Protein AF-A0A9P4Q8W0-F1 (afdb_monomer_lite)

Sequence (211 aa):
VRHFIHRLGMWRRKLDVIIAFARQYPHLVDDATCEWLDLPSPVNYPKPDAKTNLWSALGRMLPKEAIDEKADVYSHLTAQRVIDVREDFAKAYNNRASKLPVHAEVRLAEHFHSNSLQFVERIKYVGCSKPSCYCCSLYLRYHPGNFVLRPCHGNVWPRWNPPLMSAPKGSVEAKHNRDVLNKMIAHIRRDFFYQIDQLRSRTTNPPDSSS

Structure (mmCIF, N/CA/C/O backbone):
data_AF-A0A9P4Q8W0-F1
#
_entry.id   AF-A0A9P4Q8W0-F1
#
loop_
_atom_site.group_PDB
_atom_site.id
_atom_site.type_symbol
_atom_site.label_atom_id
_atom_site.label_alt_id
_atom_site.label_comp_id
_atom_site.label_asym_id
_atom_site.label_entity_id
_atom_site.label_seq_id
_atom_site.pdbx_PDB_ins_code
_atom_site.Cartn_x
_atom_site.Cartn_y
_atom_site.Cartn_z
_atom_site.occupancy
_atom_site.B_iso_or_equiv
_atom_site.auth_seq_id
_atom_site.auth_comp_id
_atom_site.auth_asym_id
_atom_site.auth_atom_id
_atom_site.pdbx_PDB_model_num
ATOM 1 N N . VAL A 1 1 ? -31.472 -13.127 -11.235 1.00 62.59 1 VAL A N 1
ATOM 2 C CA . VAL A 1 1 ? -32.104 -13.783 -10.057 1.00 62.59 1 VAL A CA 1
ATOM 3 C C . VAL A 1 1 ? -31.088 -14.464 -9.121 1.00 62.59 1 VAL A C 1
ATOM 5 O O . VAL A 1 1 ? -31.025 -14.084 -7.959 1.00 62.59 1 VAL A O 1
ATOM 8 N N . ARG A 1 2 ? -30.212 -15.368 -9.598 1.00 66.00 2 ARG A N 1
ATOM 9 C CA . ARG A 1 2 ? -29.212 -16.102 -8.772 1.00 66.00 2 ARG A CA 1
ATOM 10 C C . ARG A 1 2 ? -28.265 -15.215 -7.929 1.00 66.00 2 ARG A C 1
ATOM 12 O O . ARG A 1 2 ? -28.001 -15.534 -6.775 1.00 66.00 2 ARG A O 1
ATOM 19 N N . HIS A 1 3 ? -27.818 -14.070 -8.460 1.00 63.69 3 HIS A N 1
ATOM 20 C CA . HIS A 1 3 ? -26.992 -13.090 -7.727 1.00 63.69 3 HIS A CA 1
ATOM 21 C C . HIS A 1 3 ? -27.708 -12.476 -6.507 1.00 63.69 3 HIS A C 1
ATOM 23 O O . HIS A 1 3 ? -27.100 -12.294 -5.453 1.00 63.69 3 HIS A O 1
ATOM 29 N N . PHE A 1 4 ? -29.006 -12.182 -6.635 1.00 65.81 4 PHE A N 1
ATOM 30 C CA . PHE A 1 4 ? -29.803 -11.556 -5.576 1.00 65.81 4 PHE A CA 1
ATOM 31 C C . PHE A 1 4 ? -30.146 -12.546 -4.459 1.00 65.81 4 PHE A C 1
ATOM 33 O O . PHE A 1 4 ? -30.007 -12.205 -3.287 1.00 65.81 4 PHE A O 1
ATOM 40 N N . ILE A 1 5 ? -30.475 -13.794 -4.809 1.00 73.00 5 ILE A N 1
ATOM 41 C CA . ILE A 1 5 ? -30.701 -14.880 -3.839 1.00 73.00 5 ILE A CA 1
ATOM 42 C C . ILE A 1 5 ? -29.425 -15.154 -3.028 1.00 73.00 5 ILE A C 1
ATOM 44 O O . ILE A 1 5 ? -29.475 -15.248 -1.803 1.00 73.00 5 ILE A O 1
ATOM 48 N N . HIS A 1 6 ? -28.260 -15.191 -3.687 1.00 68.81 6 HIS A N 1
ATOM 49 C CA . HIS A 1 6 ? -26.975 -15.351 -3.000 1.00 68.81 6 HIS A CA 1
ATOM 50 C C . HIS A 1 6 ? -26.685 -14.191 -2.029 1.00 68.81 6 HIS A C 1
ATOM 52 O O . HIS A 1 6 ? -26.227 -14.421 -0.910 1.00 68.81 6 HIS A O 1
ATOM 58 N N . ARG A 1 7 ? -26.996 -12.941 -2.407 1.00 72.75 7 ARG A N 1
ATOM 59 C CA . ARG A 1 7 ? -26.872 -11.792 -1.493 1.00 72.75 7 ARG A CA 1
ATOM 60 C C . ARG A 1 7 ? -27.817 -11.886 -0.295 1.00 72.75 7 ARG A C 1
ATOM 62 O O . ARG A 1 7 ? -27.363 -11.626 0.813 1.00 72.75 7 ARG A O 1
ATOM 69 N N . LEU A 1 8 ? -29.079 -12.274 -0.487 1.00 74.62 8 LEU A N 1
ATOM 70 C CA . LEU A 1 8 ? -30.043 -12.445 0.611 1.00 74.62 8 LEU A CA 1
ATOM 71 C C . LEU A 1 8 ? -29.568 -13.494 1.629 1.00 74.62 8 LEU A C 1
ATOM 73 O O . LEU A 1 8 ? -29.555 -13.222 2.828 1.00 74.62 8 LEU A O 1
ATOM 77 N N . GLY A 1 9 ? -29.075 -14.645 1.160 1.00 77.25 9 GLY A N 1
ATOM 78 C CA . GLY A 1 9 ? -28.479 -15.662 2.035 1.00 77.25 9 GLY A CA 1
ATOM 79 C C . GLY A 1 9 ? -27.231 -15.167 2.782 1.00 77.25 9 GLY A C 1
ATOM 80 O O . GLY A 1 9 ? -27.035 -15.503 3.950 1.00 77.25 9 GLY A O 1
ATOM 81 N N . MET A 1 10 ? -26.407 -14.322 2.148 1.00 79.88 10 MET A N 1
ATOM 82 C CA . MET A 1 10 ? -25.257 -13.693 2.812 1.00 79.88 10 MET A CA 1
ATOM 83 C C . MET A 1 10 ? -25.665 -12.709 3.913 1.00 79.88 10 MET A C 1
ATOM 85 O O . MET A 1 10 ? -24.969 -12.638 4.922 1.00 79.88 10 MET A O 1
ATOM 89 N N . TRP A 1 11 ? -26.759 -11.959 3.753 1.00 82.88 11 TRP A N 1
ATOM 90 C CA . TRP A 1 11 ? -27.240 -11.045 4.797 1.00 82.88 11 TRP A CA 1
ATOM 91 C C . TRP A 1 11 ? -27.649 -11.791 6.059 1.00 82.88 11 TRP A C 1
ATOM 93 O O . TRP A 1 11 ? -27.215 -11.409 7.141 1.00 82.88 11 TRP A O 1
ATOM 103 N N . ARG A 1 12 ? -28.390 -12.897 5.919 1.00 85.81 12 ARG A N 1
ATOM 104 C CA . ARG A 1 12 ? -28.755 -13.743 7.061 1.00 85.81 12 ARG A CA 1
ATOM 105 C C . ARG A 1 12 ? -27.518 -14.253 7.803 1.00 85.81 12 ARG A C 1
ATOM 107 O O . ARG A 1 12 ? -27.406 -14.028 8.997 1.00 85.81 12 ARG A O 1
ATOM 114 N N . ARG A 1 13 ? -26.536 -14.810 7.083 1.00 84.88 13 ARG A N 1
ATOM 115 C CA . ARG A 1 13 ? -25.271 -15.268 7.692 1.00 84.88 13 ARG A CA 1
ATOM 116 C C . ARG A 1 13 ? -24.515 -14.150 8.410 1.00 84.88 13 ARG A C 1
ATOM 118 O O . ARG A 1 13 ? -23.945 -14.386 9.465 1.00 84.88 13 ARG A O 1
ATOM 125 N N . LYS A 1 14 ? -24.490 -12.939 7.845 1.00 86.00 14 LYS A N 1
ATOM 126 C CA . LYS A 1 14 ? -23.864 -11.780 8.498 1.00 86.00 14 LYS A CA 1
ATOM 127 C C . LYS A 1 14 ? -24.589 -11.398 9.786 1.00 86.00 14 LYS A C 1
ATOM 129 O O . LYS A 1 14 ? -23.919 -11.117 10.770 1.00 86.00 14 LYS A O 1
ATOM 134 N N . LEU A 1 15 ? -25.922 -11.406 9.780 1.00 86.94 15 LEU A N 1
ATOM 135 C CA . LEU A 1 15 ? -26.722 -11.149 10.978 1.00 86.94 15 LEU A CA 1
ATOM 136 C C . LEU A 1 15 ? -26.481 -12.217 12.045 1.00 86.94 15 LEU A C 1
ATOM 138 O O . LEU A 1 15 ? -26.247 -11.857 13.191 1.00 86.94 15 LEU A O 1
ATOM 142 N N . ASP A 1 16 ? -26.449 -13.497 11.669 1.00 90.56 16 ASP A N 1
ATOM 143 C CA . ASP A 1 16 ? -26.165 -14.593 12.603 1.00 90.56 16 ASP A CA 1
ATOM 144 C C . ASP A 1 16 ? -24.791 -14.409 13.276 1.00 90.56 16 ASP A C 1
ATOM 146 O O . ASP A 1 16 ? -24.669 -14.560 14.491 1.00 90.56 16 ASP A O 1
ATOM 150 N N . VAL A 1 17 ? -23.771 -14.003 12.507 1.00 88.25 17 VAL A N 1
ATOM 151 C CA . VAL A 1 17 ? -22.432 -13.685 13.033 1.00 88.25 17 VAL A CA 1
ATOM 152 C C . VAL A 1 17 ? -22.461 -12.472 13.963 1.00 88.25 17 VAL A C 1
ATOM 154 O O . VAL A 1 17 ? -21.860 -12.529 15.030 1.00 88.25 17 VAL A O 1
ATOM 157 N N . ILE A 1 18 ? -23.159 -11.393 13.596 1.00 87.12 18 ILE A N 1
ATOM 158 C CA . ILE A 1 18 ? -23.268 -10.193 14.442 1.00 87.12 18 ILE A CA 1
ATOM 159 C C . ILE A 1 18 ? -23.993 -10.518 15.751 1.00 87.12 18 ILE A C 1
ATOM 161 O O . ILE A 1 18 ? -23.531 -10.106 16.806 1.00 87.12 18 ILE A O 1
ATOM 165 N N . ILE A 1 19 ? -25.085 -11.286 15.709 1.00 90.94 19 ILE A N 1
ATOM 166 C CA . ILE A 1 19 ? -25.836 -11.690 16.907 1.00 90.94 19 ILE A CA 1
ATOM 167 C C . ILE A 1 19 ? -24.975 -12.583 17.804 1.00 90.94 19 ILE A C 1
ATOM 169 O O . ILE A 1 19 ? -24.949 -12.387 19.018 1.00 90.94 19 ILE A O 1
ATOM 173 N N . ALA A 1 20 ? -24.255 -13.551 17.230 1.00 91.00 20 ALA A N 1
ATOM 174 C CA . ALA A 1 20 ? -23.328 -14.388 17.988 1.00 91.00 20 ALA A CA 1
ATOM 175 C C . ALA A 1 20 ? -22.205 -13.553 18.627 1.00 91.00 20 ALA A C 1
ATOM 177 O O . ALA A 1 20 ? -21.919 -13.720 19.810 1.00 91.00 20 ALA A O 1
ATOM 178 N N . PHE A 1 21 ? -21.632 -12.608 17.875 1.00 88.44 21 PHE A N 1
ATOM 179 C CA . PHE A 1 21 ? -20.602 -11.696 18.367 1.00 88.44 21 PHE A CA 1
ATOM 180 C C . PHE A 1 21 ? -21.125 -10.785 19.484 1.00 88.44 21 PHE A C 1
ATOM 182 O O . PHE A 1 21 ? -20.480 -10.674 20.518 1.00 88.44 21 PHE A O 1
ATOM 189 N N . ALA A 1 22 ? -22.313 -10.196 19.325 1.00 91.31 22 ALA A N 1
ATOM 190 C CA . ALA A 1 22 ? -22.939 -9.345 20.337 1.00 91.31 22 ALA A CA 1
ATOM 191 C C . ALA A 1 22 ? -23.231 -10.111 21.636 1.00 91.31 22 ALA A C 1
ATOM 193 O O . ALA A 1 22 ? -23.082 -9.565 22.720 1.00 91.31 22 ALA A O 1
ATOM 194 N N . ARG A 1 23 ? -23.584 -11.400 21.551 1.00 91.56 23 ARG A N 1
ATOM 195 C CA . ARG A 1 23 ? -23.736 -12.253 22.743 1.00 91.56 23 ARG A CA 1
ATOM 196 C C . ARG A 1 23 ? -22.411 -12.511 23.457 1.00 91.56 23 ARG A C 1
ATOM 198 O O . ARG A 1 23 ? -22.402 -12.636 24.676 1.00 91.56 23 ARG A O 1
ATOM 205 N N . GLN A 1 24 ? -21.319 -12.626 22.706 1.00 90.81 24 GLN A N 1
ATOM 206 C CA . GLN A 1 24 ? -19.994 -12.917 23.252 1.00 90.81 24 GLN A CA 1
ATOM 207 C C . GLN A 1 24 ? -19.287 -11.657 23.780 1.00 90.81 24 GLN A C 1
ATOM 209 O O . GLN A 1 24 ? -18.587 -11.729 24.788 1.00 90.81 24 GLN A O 1
ATOM 214 N N . TYR A 1 25 ? -19.502 -10.503 23.142 1.00 88.62 25 TYR A N 1
ATOM 215 C CA . TYR A 1 25 ? -18.894 -9.218 23.495 1.00 88.62 25 TYR A CA 1
ATOM 216 C C . TYR A 1 25 ? -19.935 -8.080 23.504 1.00 88.62 25 TYR A C 1
ATOM 218 O O . TYR A 1 25 ? -19.835 -7.153 22.697 1.00 88.62 25 TYR A O 1
ATOM 226 N N . PRO A 1 26 ? -20.930 -8.112 24.409 1.00 89.81 26 PRO A N 1
ATOM 227 C CA . PRO A 1 26 ? -22.035 -7.145 24.413 1.00 89.81 26 PRO A CA 1
ATOM 228 C C . PRO A 1 26 ? -21.552 -5.696 24.549 1.00 89.81 26 PRO A C 1
ATOM 230 O O . PRO A 1 26 ? -21.951 -4.837 23.772 1.00 89.81 26 PRO A O 1
ATOM 233 N N . HIS A 1 27 ? -20.566 -5.454 25.417 1.00 87.06 27 HIS A N 1
ATOM 234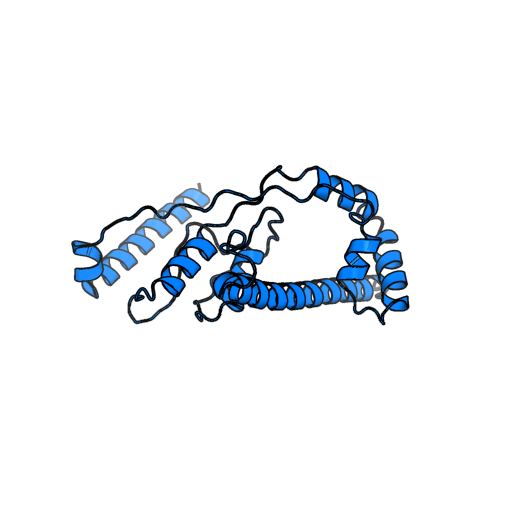 C CA . HIS A 1 27 ? -19.956 -4.133 25.614 1.00 87.06 27 HIS A CA 1
ATOM 235 C C . HIS A 1 27 ? -19.302 -3.532 24.353 1.00 87.06 27 HIS A C 1
ATOM 237 O O . HIS A 1 27 ? -19.148 -2.320 24.266 1.00 87.06 27 HIS A O 1
ATOM 243 N N . LEU A 1 28 ? -18.905 -4.350 23.367 1.00 85.25 28 LEU A N 1
ATOM 244 C CA . LEU A 1 28 ? -18.345 -3.854 22.101 1.00 85.25 28 LEU A CA 1
ATOM 245 C C . LEU A 1 28 ? -19.420 -3.437 21.093 1.00 85.25 28 LEU A C 1
ATOM 247 O O . LEU A 1 28 ? -19.082 -2.870 20.056 1.00 85.25 28 LEU A O 1
ATOM 251 N N . VAL A 1 29 ? -20.684 -3.773 21.356 1.00 86.81 29 VAL A N 1
ATOM 252 C CA . VAL A 1 29 ? -21.821 -3.492 20.475 1.00 86.81 29 VAL A CA 1
ATOM 253 C C . VAL A 1 29 ? -22.743 -2.449 21.099 1.00 86.81 29 VAL A C 1
ATOM 255 O O . VAL A 1 29 ? -23.115 -1.506 20.406 1.00 86.81 29 VAL A O 1
ATOM 258 N N . ASP A 1 30 ? -23.071 -2.591 22.384 1.00 87.06 30 ASP A N 1
ATOM 259 C CA . ASP A 1 30 ? -24.042 -1.737 23.079 1.00 87.06 30 ASP A CA 1
ATOM 260 C C . ASP A 1 30 ? -23.561 -0.280 23.193 1.00 87.06 30 ASP A C 1
ATOM 262 O O . ASP A 1 30 ? -24.344 0.642 22.975 1.00 87.06 30 ASP A O 1
ATOM 266 N N . ASP A 1 31 ? -22.259 -0.074 23.421 1.00 84.44 31 ASP A N 1
ATOM 267 C CA . ASP A 1 31 ? -21.631 1.250 23.555 1.00 84.44 31 ASP A CA 1
ATOM 268 C C . ASP A 1 31 ? -20.799 1.643 22.319 1.00 84.44 31 ASP A C 1
ATOM 270 O O . ASP A 1 31 ? -19.919 2.508 22.377 1.00 84.44 31 ASP A O 1
ATOM 274 N N . ALA A 1 32 ? -21.032 0.987 21.177 1.00 85.69 32 ALA A N 1
ATOM 275 C CA . ALA A 1 32 ? -20.249 1.225 19.973 1.00 85.69 32 ALA A CA 1
ATOM 276 C C . ALA A 1 32 ? -20.498 2.631 19.406 1.00 85.69 32 ALA A C 1
ATOM 278 O O . ALA A 1 32 ? -21.606 2.973 18.987 1.00 85.69 32 ALA A O 1
ATOM 279 N N . THR A 1 33 ? -19.436 3.427 19.296 1.00 89.06 33 THR A N 1
ATOM 280 C CA . THR A 1 33 ? -19.462 4.710 18.590 1.00 89.06 33 THR A CA 1
ATOM 281 C C . THR A 1 33 ? -18.861 4.578 17.193 1.00 89.06 33 THR A C 1
ATOM 283 O O . THR A 1 33 ? -18.021 3.722 16.912 1.00 89.06 33 THR A O 1
ATOM 286 N N . CYS A 1 34 ? -19.320 5.430 16.277 1.00 89.50 34 CYS A N 1
ATOM 287 C CA . CYS A 1 34 ? -18.742 5.556 14.945 1.00 89.50 34 CYS A CA 1
ATOM 288 C C . CYS A 1 34 ? -18.058 6.913 14.823 1.00 89.50 34 CYS A C 1
ATOM 290 O O . CYS A 1 34 ? -18.715 7.950 14.902 1.00 89.50 34 CYS A O 1
ATOM 292 N N . GLU A 1 35 ? -16.754 6.892 14.577 1.00 91.06 35 GLU A N 1
ATOM 293 C CA . GLU A 1 35 ? -15.961 8.096 14.356 1.00 91.06 35 GLU A CA 1
ATOM 294 C C . GLU A 1 35 ? -15.502 8.191 12.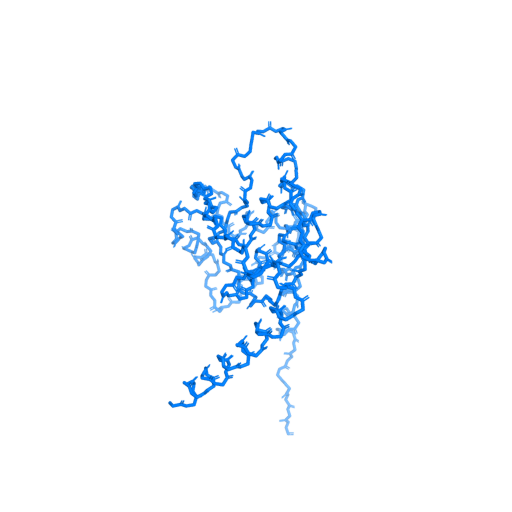904 1.00 91.06 35 G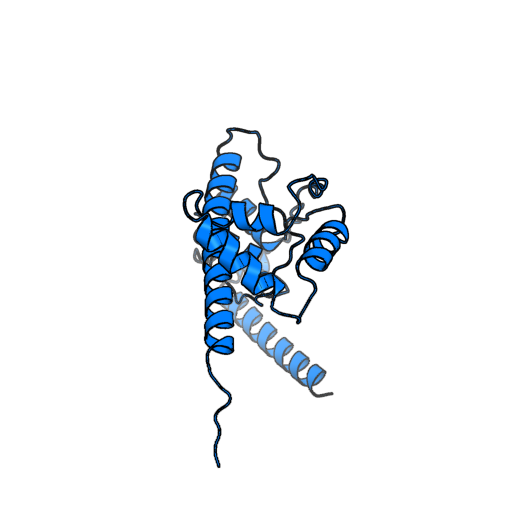LU A C 1
ATOM 296 O O . GLU A 1 35 ? -15.167 7.196 12.252 1.00 91.06 35 GLU A O 1
ATOM 301 N N . TRP A 1 36 ? -15.481 9.420 12.394 1.00 92.25 36 TRP A N 1
ATOM 302 C CA . TRP A 1 36 ? -14.965 9.717 11.068 1.00 92.25 36 TRP A CA 1
ATOM 303 C C . TRP A 1 36 ? -13.477 10.019 11.158 1.00 92.25 36 TRP A C 1
ATOM 305 O O . TRP A 1 36 ? -13.057 10.952 11.836 1.00 92.25 36 TRP A O 1
ATOM 315 N N . LEU A 1 37 ? -12.680 9.236 10.435 1.00 91.62 37 LEU A N 1
ATOM 316 C CA . LEU A 1 37 ? -11.256 9.489 10.281 1.00 91.62 37 LEU A CA 1
ATOM 317 C C . LEU A 1 37 ? -10.990 10.131 8.924 1.00 91.62 37 LEU A C 1
ATOM 319 O O . LEU A 1 37 ? -11.152 9.489 7.882 1.00 91.62 37 LEU A O 1
ATOM 323 N N . ASP A 1 38 ? -10.502 11.367 8.946 1.00 90.81 38 ASP A N 1
ATOM 324 C CA . ASP A 1 38 ? -10.170 12.077 7.720 1.00 90.81 38 ASP A CA 1
ATOM 325 C C . ASP A 1 38 ? -9.012 11.419 6.962 1.00 90.81 38 ASP A C 1
ATOM 327 O O . ASP A 1 38 ? -7.978 10.996 7.514 1.00 90.81 38 ASP A O 1
ATOM 331 N N . LEU A 1 39 ? -9.193 11.368 5.642 1.00 88.56 39 LEU A N 1
ATOM 332 C CA . LEU A 1 39 ? -8.132 11.012 4.717 1.00 88.56 39 LEU A CA 1
ATOM 333 C C . LEU A 1 39 ? -7.212 12.220 4.512 1.00 88.56 39 LEU A C 1
ATOM 335 O O . LEU A 1 39 ? -7.696 13.335 4.312 1.00 88.56 39 LEU A O 1
ATOM 339 N N . PRO A 1 40 ? -5.886 12.014 4.498 1.00 87.38 40 PRO A N 1
ATOM 340 C CA . PRO A 1 40 ? -4.961 13.078 4.152 1.00 87.38 40 PRO A CA 1
ATOM 341 C C . PRO A 1 40 ? -5.209 13.554 2.718 1.00 87.38 40 PRO A C 1
ATOM 343 O O . PRO A 1 40 ? -5.611 12.779 1.840 1.00 87.38 40 PRO A O 1
ATOM 346 N N . SER A 1 41 ? -4.913 14.831 2.479 1.00 86.50 41 SER A N 1
ATOM 347 C CA . SER A 1 41 ? -5.012 15.441 1.156 1.00 86.50 41 SER A CA 1
ATOM 348 C C . SER A 1 41 ? -4.249 14.613 0.114 1.00 86.50 41 SER A C 1
ATOM 350 O O . SER A 1 41 ? -3.069 14.308 0.315 1.00 86.50 41 SER A O 1
ATOM 352 N N . PRO A 1 42 ? -4.889 14.253 -1.013 1.00 86.31 42 PRO A N 1
ATOM 353 C CA . PRO A 1 42 ? -4.218 13.528 -2.081 1.00 86.31 42 PRO A CA 1
ATOM 354 C C . PRO A 1 42 ? -3.016 14.302 -2.626 1.00 86.31 42 PRO A C 1
ATOM 356 O O . PRO A 1 42 ? -3.074 15.523 -2.794 1.00 86.31 42 PRO A O 1
ATOM 359 N N . VAL A 1 43 ? -1.951 13.580 -2.965 1.00 86.94 43 VAL A N 1
ATOM 360 C CA . VAL A 1 43 ? -0.720 14.172 -3.504 1.00 86.94 43 VAL A CA 1
ATOM 361 C C . VAL A 1 43 ? -0.805 14.244 -5.025 1.00 86.94 43 VAL A C 1
ATOM 363 O O . VAL A 1 43 ? -1.374 13.358 -5.662 1.00 86.94 43 VAL A O 1
ATOM 366 N N . ASN A 1 44 ? -0.245 15.295 -5.622 1.00 84.88 44 ASN A N 1
ATOM 367 C CA . ASN A 1 44 ? -0.200 15.412 -7.075 1.00 84.88 44 ASN A CA 1
ATOM 368 C C . ASN A 1 44 ? 0.689 14.327 -7.684 1.00 84.88 44 ASN A C 1
ATOM 370 O O . ASN A 1 44 ? 1.753 13.995 -7.157 1.00 84.88 44 ASN A O 1
ATOM 374 N N . TYR A 1 45 ? 0.260 13.812 -8.829 1.00 82.12 45 TYR A N 1
ATOM 375 C CA . TYR A 1 45 ? 1.083 12.916 -9.621 1.00 82.12 45 TYR A CA 1
ATOM 376 C C . TYR A 1 45 ? 2.369 13.649 -10.062 1.00 82.12 45 TYR A C 1
ATOM 378 O O . TYR A 1 45 ? 2.284 14.822 -10.447 1.00 82.12 45 TYR A O 1
ATOM 386 N N . PRO A 1 46 ? 3.558 13.017 -10.000 1.00 82.38 46 PRO A N 1
ATOM 387 C CA . PRO A 1 46 ? 4.777 13.650 -10.490 1.00 82.38 46 PRO A CA 1
ATOM 388 C C . PRO A 1 46 ? 4.623 14.027 -11.965 1.00 82.38 46 PRO A C 1
ATOM 390 O O . PRO A 1 46 ? 4.059 13.265 -12.752 1.00 82.38 46 PRO A O 1
ATOM 393 N N . LYS A 1 47 ? 5.101 15.217 -12.343 1.00 83.94 47 LYS A N 1
ATOM 394 C CA . LYS A 1 47 ? 5.078 15.625 -13.749 1.00 83.94 47 LYS A CA 1
ATOM 395 C C . LYS A 1 47 ? 5.992 14.688 -14.550 1.00 83.94 47 LYS A C 1
ATOM 397 O O . LYS A 1 47 ? 7.100 14.419 -14.077 1.00 83.94 47 LYS A O 1
ATOM 402 N N . PRO A 1 48 ? 5.560 14.216 -15.733 1.00 83.50 48 PRO A N 1
ATOM 403 C CA . PRO A 1 48 ? 6.429 13.456 -16.616 1.00 83.50 48 PRO A CA 1
ATOM 404 C C . PRO A 1 48 ? 7.707 14.240 -16.921 1.00 83.50 48 PRO A C 1
ATOM 406 O O . PRO A 1 48 ? 7.666 15.441 -17.188 1.00 83.50 48 PRO A O 1
ATOM 409 N N . ASP A 1 49 ? 8.835 13.544 -16.891 1.00 85.50 49 ASP A N 1
ATOM 410 C CA . ASP A 1 49 ? 10.154 14.058 -17.249 1.00 85.50 49 ASP A CA 1
ATOM 411 C C . ASP A 1 49 ? 10.816 13.163 -18.311 1.00 85.50 49 ASP A C 1
ATOM 413 O O . ASP A 1 49 ? 10.273 12.131 -18.713 1.00 85.50 49 ASP A O 1
ATOM 417 N N . ALA A 1 50 ? 12.033 13.511 -18.735 1.00 86.25 50 ALA A N 1
ATOM 418 C CA . ALA A 1 50 ? 12.795 12.705 -19.693 1.00 86.25 50 ALA A CA 1
ATOM 419 C C . ALA A 1 50 ? 13.055 11.257 -19.214 1.00 86.25 50 ALA A C 1
ATOM 421 O O . ALA A 1 50 ? 13.340 10.381 -20.028 1.00 86.25 50 ALA A O 1
ATOM 422 N N . LYS A 1 51 ? 12.938 10.977 -17.906 1.00 87.25 51 LYS A N 1
ATOM 423 C CA . LYS A 1 51 ? 13.109 9.648 -17.289 1.00 87.25 51 LYS A CA 1
ATOM 424 C C . LYS A 1 51 ? 11.777 8.914 -17.085 1.00 87.25 51 LYS A C 1
ATOM 426 O O . LYS A 1 51 ? 11.752 7.802 -16.543 1.00 87.25 51 LYS A O 1
ATOM 431 N N . THR A 1 52 ? 10.670 9.492 -17.539 1.00 84.44 52 THR A N 1
ATOM 432 C CA . THR A 1 52 ? 9.329 8.905 -17.494 1.00 84.44 52 T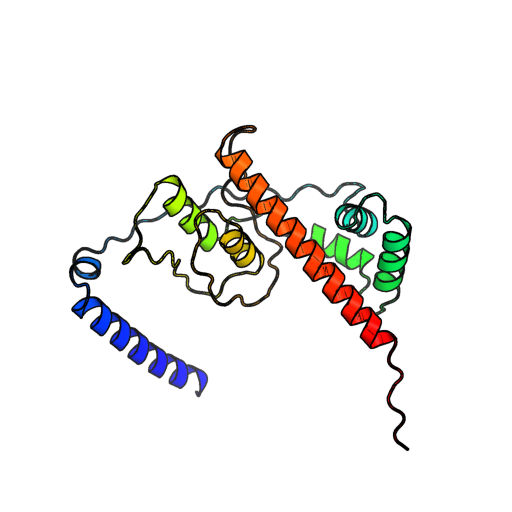HR A CA 1
ATOM 433 C C . THR A 1 52 ? 9.081 8.085 -18.757 1.00 84.44 52 THR A C 1
ATOM 435 O O . THR A 1 52 ? 8.214 8.363 -19.575 1.00 84.44 52 THR A O 1
ATOM 438 N N . ASN A 1 53 ? 9.902 7.053 -18.933 1.00 85.00 53 ASN A N 1
ATOM 439 C CA . ASN A 1 53 ? 9.824 6.116 -20.046 1.00 85.00 53 ASN A CA 1
ATOM 440 C C . ASN A 1 53 ? 10.149 4.696 -19.555 1.00 85.00 53 ASN A C 1
ATOM 442 O O . ASN A 1 53 ? 10.731 4.520 -18.478 1.00 85.00 53 ASN A O 1
ATOM 446 N N . LEU A 1 54 ? 9.793 3.685 -20.352 1.00 84.31 54 LEU A N 1
ATOM 447 C CA . LEU A 1 54 ? 9.983 2.276 -19.998 1.00 84.31 54 LEU A CA 1
ATOM 448 C C . LEU A 1 54 ? 11.455 1.938 -19.703 1.00 84.31 54 LEU A C 1
ATOM 450 O O . LEU A 1 54 ? 11.746 1.280 -18.710 1.00 84.31 54 LEU A O 1
ATOM 454 N N . TRP A 1 55 ? 12.398 2.440 -20.507 1.00 86.19 55 TRP A N 1
ATOM 455 C CA . TRP A 1 55 ? 13.831 2.165 -20.342 1.00 86.19 55 TRP A CA 1
ATOM 456 C C . TRP A 1 55 ? 14.369 2.676 -18.998 1.00 86.19 55 TRP A C 1
ATOM 458 O O . TRP A 1 55 ? 15.065 1.971 -18.266 1.00 86.19 55 TRP A O 1
ATOM 468 N N . SER A 1 56 ? 14.027 3.910 -18.638 1.00 87.88 56 SER A N 1
ATOM 469 C CA . SER A 1 56 ? 14.396 4.523 -17.362 1.00 87.88 56 SER A CA 1
ATOM 470 C C . SER A 1 56 ? 13.628 3.921 -16.180 1.00 87.88 56 SER A C 1
ATOM 472 O O . SER A 1 56 ? 14.144 3.906 -15.063 1.00 87.88 56 SER A O 1
ATOM 474 N N . ALA A 1 57 ? 12.407 3.419 -16.384 1.00 87.25 57 ALA A N 1
ATOM 475 C CA . ALA A 1 57 ? 11.668 2.670 -15.369 1.00 87.25 57 ALA A CA 1
ATOM 476 C C . ALA A 1 57 ? 12.328 1.314 -15.074 1.00 87.25 57 ALA A C 1
ATOM 478 O O . ALA A 1 57 ? 12.616 1.039 -13.912 1.00 87.25 57 ALA A O 1
ATOM 479 N N . LEU A 1 58 ? 12.675 0.531 -16.102 1.00 87.19 58 LEU A N 1
ATOM 480 C CA . LEU A 1 58 ? 13.410 -0.731 -15.943 1.00 87.19 58 LEU A CA 1
ATOM 481 C C . LEU A 1 58 ? 14.766 -0.522 -15.269 1.00 87.19 58 LEU A C 1
ATOM 483 O O . LEU A 1 58 ? 15.118 -1.258 -14.354 1.00 87.19 58 LEU A O 1
ATOM 487 N N . GLY A 1 59 ? 15.485 0.547 -15.630 1.00 88.44 59 GLY A N 1
ATOM 488 C CA . GLY A 1 59 ? 16.746 0.897 -14.968 1.00 88.44 59 GLY A CA 1
ATOM 489 C C . GLY A 1 59 ? 16.606 1.226 -13.475 1.00 88.44 59 GLY A C 1
ATOM 490 O O . GLY A 1 59 ? 17.593 1.188 -12.754 1.00 88.44 59 GLY A O 1
ATOM 491 N N . ARG A 1 60 ? 15.397 1.546 -12.992 1.00 88.06 60 ARG A N 1
ATOM 492 C CA . ARG A 1 60 ? 15.099 1.699 -11.556 1.00 88.06 60 ARG A CA 1
ATOM 493 C C . ARG A 1 60 ? 14.615 0.400 -10.910 1.00 88.06 60 ARG A C 1
ATOM 495 O O . ARG A 1 60 ? 14.539 0.338 -9.683 1.00 88.06 60 ARG A O 1
ATOM 502 N N . MET A 1 61 ? 14.227 -0.598 -11.699 1.00 86.69 61 MET A N 1
ATOM 503 C CA . MET A 1 61 ? 13.790 -1.913 -11.222 1.00 86.69 61 MET A CA 1
ATOM 504 C C . MET A 1 61 ? 14.959 -2.885 -11.075 1.00 86.69 61 MET A C 1
ATOM 506 O O . MET A 1 61 ? 14.932 -3.694 -10.152 1.00 86.69 61 MET A O 1
ATOM 510 N N . LEU A 1 62 ? 15.983 -2.752 -11.917 1.00 83.69 62 LEU A N 1
ATOM 511 C CA . LEU A 1 62 ? 17.181 -3.587 -11.906 1.00 83.69 62 LEU A CA 1
ATOM 512 C C . LEU A 1 62 ? 18.308 -3.007 -11.032 1.00 83.69 62 LEU A C 1
ATOM 514 O O . LEU A 1 62 ? 18.369 -1.786 -10.837 1.00 83.69 62 LEU A O 1
ATOM 518 N N . PRO A 1 63 ? 19.212 -3.862 -10.515 1.00 80.31 63 PRO A N 1
ATOM 519 C CA . PRO A 1 63 ? 20.514 -3.438 -10.002 1.00 80.31 63 PRO A CA 1
ATOM 520 C C . PRO A 1 63 ? 21.299 -2.648 -11.060 1.00 80.31 63 PRO A C 1
ATOM 522 O O . PRO A 1 63 ? 21.085 -2.815 -12.261 1.00 80.31 63 PRO A O 1
ATOM 525 N N . LYS A 1 64 ? 22.222 -1.778 -10.634 1.00 75.31 64 LYS A N 1
ATOM 526 C CA . LYS A 1 64 ? 22.985 -0.928 -11.571 1.00 75.31 64 LYS A CA 1
ATOM 527 C C . LYS A 1 64 ? 23.940 -1.741 -12.443 1.00 75.31 64 LYS A C 1
ATOM 529 O O . LYS A 1 64 ? 24.268 -1.318 -13.544 1.00 75.31 64 LYS A O 1
ATOM 534 N N . GLU A 1 65 ? 24.367 -2.882 -11.929 1.00 75.75 65 GLU A N 1
ATOM 535 C CA . GLU A 1 65 ? 25.343 -3.795 -12.506 1.00 75.75 65 GLU A CA 1
ATOM 536 C C . GLU A 1 65 ? 24.709 -4.694 -13.584 1.00 75.75 65 GLU A C 1
ATOM 538 O O . GLU A 1 65 ? 25.413 -5.278 -14.399 1.00 75.75 65 GLU A O 1
ATOM 543 N N . ALA A 1 66 ? 23.375 -4.756 -13.639 1.00 76.88 66 ALA A N 1
ATOM 544 C CA . ALA A 1 66 ? 22.599 -5.611 -14.533 1.00 76.88 66 ALA A CA 1
ATOM 545 C C . ALA A 1 66 ? 22.225 -4.902 -15.855 1.00 76.88 66 ALA A C 1
ATOM 547 O O . ALA A 1 66 ? 21.065 -4.887 -16.278 1.00 76.88 66 ALA A O 1
ATOM 548 N N . ILE A 1 67 ? 23.198 -4.246 -16.499 1.00 72.62 67 ILE A N 1
ATOM 549 C CA . ILE A 1 67 ? 22.962 -3.478 -17.739 1.00 72.62 67 ILE A CA 1
ATOM 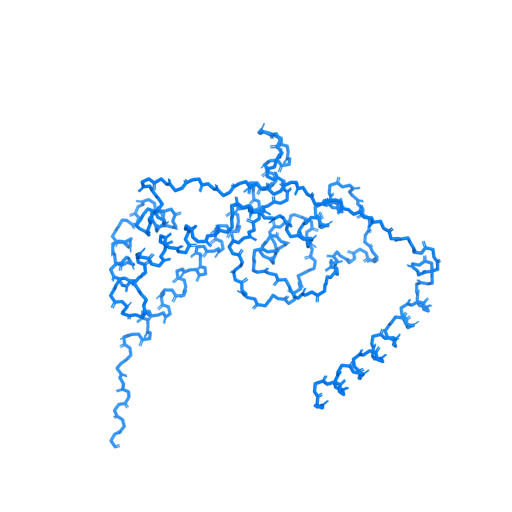550 C C . ILE A 1 67 ? 22.541 -4.402 -18.890 1.00 72.62 67 ILE A C 1
ATOM 552 O O . ILE A 1 67 ? 21.600 -4.071 -19.615 1.00 72.62 67 ILE A O 1
ATOM 556 N N . ASP A 1 68 ? 23.180 -5.563 -19.024 1.00 78.00 68 ASP A N 1
ATOM 557 C CA . ASP A 1 68 ? 22.868 -6.526 -20.086 1.00 78.00 68 ASP A CA 1
ATOM 558 C C . ASP A 1 68 ? 21.475 -7.141 -19.890 1.00 78.00 68 ASP A C 1
ATOM 560 O O . ASP A 1 68 ? 20.676 -7.198 -20.826 1.00 78.00 68 ASP A O 1
ATOM 564 N N . GLU A 1 69 ? 21.120 -7.470 -18.643 1.00 81.88 69 GLU A N 1
ATOM 565 C CA . GLU A 1 69 ? 19.778 -7.934 -18.272 1.00 81.88 69 GLU A CA 1
ATOM 566 C C . GLU A 1 69 ? 18.710 -6.888 -18.621 1.00 81.88 69 GLU A C 1
ATOM 568 O O . GLU A 1 69 ? 17.639 -7.213 -19.130 1.00 81.88 69 GLU A O 1
ATOM 573 N N . LYS A 1 70 ? 19.010 -5.600 -18.423 1.00 85.62 70 LYS A N 1
ATOM 574 C CA . LYS A 1 70 ? 18.099 -4.511 -18.786 1.00 85.62 70 LYS A CA 1
ATOM 575 C C . LYS A 1 70 ? 17.825 -4.465 -20.286 1.00 85.62 70 LYS A C 1
ATOM 577 O O . LYS A 1 70 ? 16.673 -4.257 -20.672 1.00 85.62 70 LYS A O 1
ATOM 582 N N . ALA A 1 71 ? 18.859 -4.595 -21.116 1.00 84.62 71 ALA A N 1
ATOM 583 C CA . ALA A 1 71 ? 18.716 -4.570 -22.569 1.00 84.62 71 ALA A CA 1
ATOM 584 C C . ALA A 1 71 ? 17.908 -5.775 -23.072 1.00 84.62 71 ALA A C 1
ATOM 586 O O . ALA A 1 71 ? 17.013 -5.614 -23.907 1.00 84.62 71 ALA A O 1
ATOM 587 N N . ASP A 1 72 ? 18.165 -6.951 -22.504 1.00 85.12 72 ASP A N 1
ATOM 588 C CA . ASP A 1 72 ? 17.461 -8.193 -22.813 1.00 85.12 72 ASP A CA 1
ATOM 589 C C . ASP A 1 72 ? 15.978 -8.143 -22.392 1.00 85.12 72 ASP A C 1
ATOM 591 O O . ASP A 1 72 ? 15.076 -8.356 -23.207 1.00 85.12 72 ASP A O 1
ATOM 595 N N . VAL A 1 73 ? 15.694 -7.745 -21.145 1.00 83.88 73 VAL A N 1
ATOM 596 C CA . VAL A 1 73 ? 14.320 -7.555 -20.644 1.00 83.88 73 VAL A CA 1
ATOM 597 C C . VAL A 1 73 ? 13.564 -6.537 -21.490 1.00 83.88 73 VAL A C 1
ATOM 599 O O . VAL A 1 73 ? 12.410 -6.761 -21.857 1.00 83.88 73 VAL A O 1
ATOM 602 N N . TYR A 1 74 ? 14.207 -5.421 -21.830 1.00 85.25 74 TYR A N 1
ATOM 603 C CA . TYR A 1 74 ? 13.595 -4.400 -22.666 1.00 85.25 74 TYR A CA 1
ATOM 604 C C . TYR A 1 74 ? 13.239 -4.928 -24.054 1.00 85.25 74 TYR A C 1
ATOM 606 O O . TYR A 1 74 ? 12.107 -4.745 -24.498 1.00 85.25 74 TYR A O 1
ATOM 614 N N . SER A 1 75 ? 14.182 -5.615 -24.702 1.00 83.06 75 SER A N 1
ATOM 615 C CA . SER A 1 75 ? 13.991 -6.199 -26.030 1.00 83.06 75 SER A CA 1
ATOM 616 C C . SER A 1 75 ? 12.837 -7.194 -26.023 1.00 83.06 75 SER A C 1
ATOM 618 O O . SER A 1 75 ? 11.946 -7.096 -26.866 1.00 83.06 75 SER A O 1
ATOM 620 N N . HIS A 1 76 ? 12.781 -8.071 -25.017 1.00 80.00 76 HIS A N 1
ATOM 621 C CA . HIS A 1 76 ? 11.698 -9.038 -24.855 1.00 80.00 76 HIS A CA 1
ATOM 622 C C . HIS A 1 76 ? 10.329 -8.363 -24.696 1.00 80.00 76 HIS A C 1
ATOM 624 O O . HIS A 1 76 ? 9.388 -8.707 -25.410 1.00 80.00 76 HIS A O 1
ATOM 630 N N . LEU A 1 77 ? 10.220 -7.359 -23.817 1.00 78.62 77 LEU A N 1
ATOM 631 C CA . LEU A 1 77 ? 8.971 -6.618 -23.613 1.00 78.62 77 LEU A CA 1
ATOM 632 C C . LEU A 1 77 ? 8.512 -5.897 -24.885 1.00 78.62 77 LEU A C 1
ATOM 634 O O . LEU A 1 77 ? 7.320 -5.862 -25.163 1.00 78.62 77 LEU A O 1
ATOM 638 N N . THR A 1 78 ? 9.439 -5.342 -25.671 1.00 78.19 78 THR A N 1
ATOM 639 C CA . THR A 1 78 ? 9.101 -4.668 -26.936 1.00 78.19 78 THR A CA 1
ATOM 640 C C . THR A 1 78 ? 8.818 -5.629 -28.092 1.00 78.19 78 THR A C 1
ATOM 642 O O . THR A 1 78 ? 8.105 -5.264 -29.021 1.00 78.19 78 THR A O 1
ATOM 645 N N . ALA A 1 79 ? 9.362 -6.848 -28.052 1.00 77.06 79 ALA A N 1
ATOM 646 C CA . ALA A 1 79 ? 9.145 -7.870 -29.075 1.00 77.06 79 ALA A CA 1
ATOM 647 C C . ALA A 1 79 ? 7.779 -8.559 -28.933 1.00 77.06 79 ALA A C 1
ATOM 649 O O . ALA A 1 79 ? 7.218 -9.043 -29.920 1.00 77.06 79 ALA A O 1
ATOM 650 N N . GLN A 1 80 ? 7.217 -8.586 -27.720 1.00 67.25 80 GLN A N 1
ATOM 651 C CA . GLN A 1 80 ? 5.852 -9.045 -27.496 1.00 67.25 80 GLN A CA 1
ATOM 652 C C . GLN A 1 80 ? 4.865 -8.056 -28.141 1.00 67.25 80 GLN A C 1
ATOM 654 O O . GLN A 1 80 ? 4.504 -7.043 -27.553 1.00 67.25 80 GLN A O 1
ATOM 659 N N . ARG A 1 81 ? 4.377 -8.379 -29.348 1.00 56.41 81 ARG A N 1
ATOM 660 C CA . ARG A 1 81 ? 3.368 -7.619 -30.128 1.00 56.41 81 ARG A CA 1
ATOM 661 C C . ARG A 1 81 ? 1.986 -7.493 -29.459 1.00 56.41 81 ARG A C 1
ATOM 663 O O . ARG A 1 81 ? 1.002 -7.200 -30.129 1.00 56.41 81 ARG A O 1
ATOM 670 N N . VAL A 1 82 ? 1.879 -7.776 -28.165 1.00 54.28 82 VAL A N 1
ATOM 671 C CA . VAL A 1 82 ? 0.598 -7.822 -27.456 1.00 54.28 82 VAL A CA 1
ATOM 672 C C . VAL A 1 82 ? 0.112 -6.409 -27.125 1.00 54.28 82 VAL A C 1
ATOM 674 O O . VAL A 1 82 ? -1.093 -6.194 -27.091 1.00 54.28 82 VAL A O 1
ATOM 677 N N . ILE A 1 83 ? 1.012 -5.440 -26.933 1.00 52.66 83 ILE A N 1
ATOM 678 C CA . ILE A 1 83 ? 0.738 -4.049 -26.532 1.00 52.66 83 ILE A CA 1
ATOM 679 C C . ILE A 1 83 ? 1.976 -3.235 -26.955 1.00 52.66 83 ILE A C 1
ATOM 681 O O . ILE A 1 83 ? 3.088 -3.730 -26.761 1.00 52.66 83 ILE A O 1
ATOM 685 N N . ASP A 1 84 ? 1.850 -2.026 -27.519 1.00 60.03 84 ASP A N 1
ATOM 686 C CA . ASP A 1 84 ? 3.027 -1.158 -27.710 1.00 60.03 84 ASP A CA 1
ATOM 687 C C . ASP A 1 84 ? 3.444 -0.648 -26.329 1.00 60.03 84 ASP A C 1
ATOM 689 O O . ASP A 1 84 ? 3.046 0.421 -25.869 1.00 60.03 84 ASP A O 1
ATOM 693 N N . VAL A 1 85 ? 4.231 -1.465 -25.626 1.00 64.06 85 VAL A N 1
ATOM 694 C CA . VAL A 1 85 ? 4.589 -1.260 -24.219 1.00 64.06 85 VAL A CA 1
ATOM 695 C C . VAL A 1 85 ? 5.226 0.118 -24.001 1.00 64.06 85 VAL A C 1
ATOM 697 O O . VAL A 1 85 ? 5.150 0.658 -22.898 1.00 64.06 85 VAL A O 1
ATOM 700 N N . ARG A 1 86 ? 5.827 0.735 -25.030 1.00 61.66 86 ARG A N 1
ATOM 701 C CA . ARG A 1 86 ? 6.374 2.096 -24.943 1.00 61.66 86 ARG A CA 1
ATOM 702 C C . ARG A 1 86 ? 5.272 3.147 -24.948 1.00 61.66 86 ARG A C 1
ATOM 704 O O . ARG A 1 86 ? 5.211 3.950 -24.011 1.00 61.66 86 ARG A O 1
ATOM 711 N N . GLU A 1 87 ? 4.440 3.157 -25.988 1.00 63.38 87 GLU A N 1
ATOM 712 C CA . GLU A 1 87 ? 3.347 4.122 -26.099 1.00 63.38 87 GLU A CA 1
ATOM 713 C C . GLU A 1 87 ? 2.349 3.951 -24.958 1.00 63.38 87 GLU A C 1
ATOM 715 O O . GLU A 1 87 ? 1.932 4.940 -24.355 1.00 63.38 87 GLU A O 1
ATOM 720 N N . ASP A 1 88 ? 2.044 2.713 -24.585 1.00 70.25 88 ASP A N 1
ATOM 721 C CA . ASP A 1 88 ? 1.109 2.407 -23.515 1.00 70.25 88 ASP A CA 1
ATOM 722 C C . ASP A 1 88 ? 1.683 2.713 -22.139 1.00 70.25 88 ASP A C 1
ATOM 724 O O . ASP A 1 88 ? 0.934 3.141 -21.270 1.00 70.25 88 ASP A O 1
ATOM 728 N N . PHE A 1 89 ? 2.999 2.629 -21.919 1.00 73.19 89 PHE A N 1
ATOM 729 C CA . PHE A 1 89 ? 3.584 3.097 -20.660 1.00 73.19 89 PHE A CA 1
ATOM 730 C C . PHE A 1 89 ? 3.440 4.614 -20.499 1.00 73.19 89 PHE A C 1
ATOM 732 O O . PHE A 1 89 ? 2.994 5.088 -19.450 1.00 73.19 89 PHE A O 1
ATOM 739 N N . ALA A 1 90 ? 3.798 5.385 -21.531 1.00 73.19 90 ALA A N 1
ATOM 740 C CA . ALA A 1 90 ? 3.697 6.842 -21.496 1.00 73.19 90 ALA A CA 1
ATOM 741 C C . ALA A 1 90 ? 2.229 7.297 -21.431 1.00 73.19 90 ALA A C 1
ATOM 743 O O . ALA A 1 90 ? 1.875 8.103 -20.569 1.00 73.19 90 ALA A O 1
ATOM 744 N N . LYS A 1 91 ? 1.349 6.726 -22.265 1.00 75.94 91 LYS A N 1
ATOM 745 C CA . LYS A 1 91 ? -0.101 6.976 -22.230 1.00 75.94 91 LYS A CA 1
ATOM 746 C C . LYS A 1 91 ? -0.698 6.558 -20.889 1.00 75.94 91 LYS A C 1
ATOM 748 O O . LYS A 1 91 ? -1.423 7.346 -20.293 1.00 75.94 91 LYS A O 1
ATOM 753 N N . ALA A 1 92 ? -0.360 5.385 -20.352 1.00 74.19 92 ALA A N 1
ATOM 754 C CA . ALA A 1 92 ? -0.861 4.935 -19.055 1.00 74.19 92 ALA A CA 1
ATOM 755 C C . ALA A 1 92 ? -0.304 5.741 -17.882 1.00 74.19 92 ALA A C 1
ATOM 757 O O . ALA A 1 92 ? -0.926 5.717 -16.826 1.00 74.19 92 ALA A O 1
ATOM 758 N N . TYR A 1 93 ? 0.842 6.416 -18.012 1.00 76.88 93 TYR A N 1
ATOM 759 C CA . TYR A 1 93 ? 1.329 7.379 -17.020 1.00 76.88 93 TYR A CA 1
ATOM 760 C C . TYR A 1 93 ? 0.573 8.709 -17.134 1.00 76.88 93 TYR A C 1
ATOM 762 O O . TYR A 1 93 ? 0.102 9.229 -16.124 1.00 76.88 93 TYR A O 1
ATOM 770 N N . ASN A 1 94 ? 0.406 9.217 -18.358 1.00 73.56 94 ASN A N 1
ATOM 771 C CA . ASN A 1 94 ? -0.215 10.511 -18.653 1.00 73.56 94 ASN A CA 1
ATOM 772 C C . ASN A 1 94 ? -1.740 10.516 -18.466 1.00 73.56 94 ASN A C 1
ATOM 774 O O . ASN A 1 94 ? -2.302 11.530 -18.071 1.00 73.56 94 ASN A O 1
ATOM 778 N N . ASN A 1 95 ? -2.413 9.387 -18.696 1.00 71.12 95 ASN A N 1
ATOM 779 C CA . ASN A 1 95 ? -3.863 9.229 -18.533 1.00 71.12 95 ASN A CA 1
ATOM 780 C C . ASN A 1 95 ? -4.272 8.963 -17.067 1.00 71.12 95 ASN A C 1
ATOM 782 O O . ASN A 1 95 ? -5.374 8.494 -16.776 1.00 71.12 95 ASN A O 1
ATOM 786 N N . ARG A 1 96 ? -3.372 9.191 -16.103 1.00 68.62 96 ARG A N 1
ATOM 787 C CA . ARG A 1 96 ? -3.696 9.030 -14.681 1.00 68.62 96 ARG A CA 1
ATOM 788 C C . ARG A 1 96 ? -4.338 10.300 -14.162 1.00 68.62 96 ARG A C 1
ATOM 790 O O . ARG A 1 96 ? -3.979 11.409 -14.542 1.00 68.62 96 ARG A O 1
ATOM 797 N N . ALA A 1 97 ? -5.280 10.125 -13.240 1.00 64.44 97 ALA A N 1
ATOM 798 C CA . ALA A 1 97 ? -5.835 11.248 -12.504 1.00 64.44 97 ALA A CA 1
ATOM 799 C C . ALA A 1 97 ? -4.708 12.074 -11.869 1.00 64.44 97 ALA A C 1
ATOM 801 O O . ALA A 1 97 ? -3.731 11.517 -11.367 1.00 64.44 97 ALA A O 1
ATOM 802 N N . SER A 1 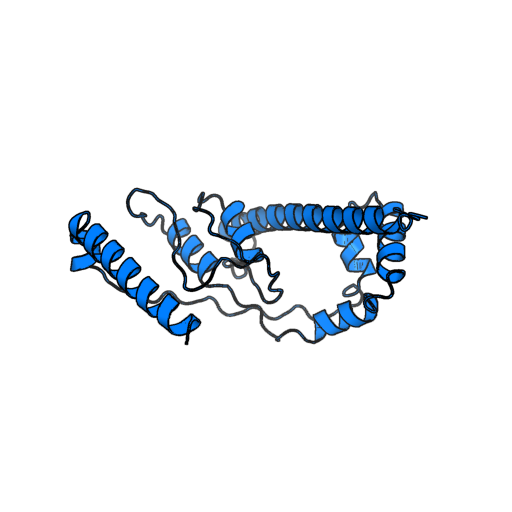98 ? -4.895 13.390 -11.815 1.00 73.00 98 SER A N 1
ATOM 803 C CA . SER A 1 98 ? -3.908 14.343 -11.296 1.00 73.00 98 SER A CA 1
ATOM 804 C C . SER A 1 98 ? -3.500 14.103 -9.838 1.00 73.00 98 SER A C 1
ATOM 806 O O . SER A 1 98 ? -2.481 14.631 -9.399 1.00 73.00 98 SER A O 1
ATOM 808 N N . LYS A 1 99 ? -4.270 13.301 -9.090 1.00 84.31 99 LYS A N 1
ATOM 809 C CA . LYS A 1 99 ? -4.111 13.077 -7.653 1.00 84.31 99 LYS A CA 1
ATOM 810 C C . LYS A 1 99 ? -4.019 11.593 -7.283 1.00 84.31 99 LYS A C 1
ATOM 812 O O . LYS A 1 99 ? -4.814 10.765 -7.744 1.00 84.31 99 LYS A O 1
ATOM 817 N N . LEU A 1 100 ? -3.091 11.294 -6.379 1.00 87.75 100 LEU A N 1
ATOM 818 C CA . LEU A 1 100 ? -2.844 9.999 -5.752 1.00 87.75 100 LEU A CA 1
ATOM 819 C C . LEU A 1 100 ? -3.518 9.958 -4.369 1.00 87.75 100 LEU A C 1
ATOM 821 O O . LEU A 1 100 ? -3.048 10.629 -3.446 1.00 87.75 100 LEU A O 1
ATOM 825 N N . PRO A 1 101 ? -4.628 9.214 -4.206 1.00 91.06 101 PRO A N 1
ATOM 826 C CA . PRO A 1 101 ? -5.316 9.118 -2.926 1.00 91.06 101 PRO A CA 1
ATOM 827 C C . PRO A 1 101 ? -4.644 8.102 -1.998 1.00 91.06 101 PRO A C 1
ATOM 829 O O . PRO A 1 101 ? -4.116 7.080 -2.445 1.00 91.06 101 PRO A O 1
ATOM 832 N N . VAL A 1 102 ? -4.753 8.343 -0.694 1.00 92.62 102 VAL A N 1
ATOM 833 C CA . VAL A 1 102 ? -4.518 7.318 0.329 1.00 92.62 102 VAL A CA 1
ATOM 834 C C . VAL A 1 102 ? -5.781 6.468 0.446 1.00 92.62 102 VAL A C 1
ATOM 836 O O . VAL A 1 102 ? -6.892 6.993 0.481 1.00 92.62 102 VAL A O 1
ATOM 839 N N . HIS A 1 103 ? -5.632 5.145 0.462 1.00 93.25 103 HIS A N 1
ATOM 840 C CA . HIS A 1 103 ? -6.769 4.236 0.629 1.00 93.25 103 HIS A CA 1
ATOM 841 C C . HIS A 1 103 ? -7.122 4.100 2.118 1.00 93.25 103 HIS A C 1
ATOM 843 O O . HIS A 1 103 ? -6.237 4.114 2.973 1.00 93.25 103 HIS A O 1
ATOM 849 N N . ALA A 1 104 ? -8.409 3.924 2.431 1.00 92.00 104 ALA A N 1
ATOM 850 C CA . ALA A 1 104 ? -8.897 3.864 3.814 1.00 92.00 104 ALA A CA 1
ATOM 851 C C . ALA A 1 104 ? -8.235 2.752 4.651 1.00 92.00 104 ALA A C 1
ATOM 853 O O . ALA A 1 104 ? -7.938 2.972 5.820 1.00 92.00 104 ALA A O 1
ATOM 854 N N . GLU A 1 105 ? -7.941 1.598 4.038 1.00 93.44 105 GLU A N 1
ATOM 855 C CA . GLU A 1 105 ? -7.276 0.452 4.683 1.00 93.44 105 GLU A CA 1
ATOM 856 C C . GLU A 1 105 ? -5.988 0.852 5.407 1.00 93.44 105 GLU A C 1
ATOM 858 O O . GLU A 1 105 ? -5.829 0.613 6.602 1.00 93.44 105 GLU A O 1
ATOM 863 N N . VAL A 1 106 ? -5.072 1.488 4.675 1.00 94.38 106 VAL A N 1
ATOM 864 C CA . VAL A 1 106 ? -3.760 1.869 5.205 1.00 94.38 106 VAL A CA 1
ATOM 865 C C . VAL A 1 106 ? -3.851 3.108 6.091 1.00 94.38 106 VAL A C 1
ATOM 867 O O . VAL A 1 106 ? -3.071 3.234 7.029 1.00 94.38 106 VAL A O 1
ATOM 870 N N . ARG A 1 107 ? -4.830 3.996 5.857 1.00 94.56 107 ARG A N 1
ATOM 871 C CA . ARG A 1 107 ? -5.074 5.145 6.739 1.00 94.56 107 ARG A CA 1
ATOM 872 C C . ARG A 1 107 ? -5.524 4.701 8.130 1.00 94.56 107 ARG A C 1
ATOM 874 O O . ARG A 1 107 ? -4.995 5.213 9.114 1.00 94.56 107 ARG A O 1
ATOM 881 N N . LEU A 1 108 ? -6.479 3.774 8.203 1.00 94.44 108 LEU A N 1
ATOM 882 C CA . LEU A 1 108 ? -7.001 3.273 9.473 1.00 94.44 108 LEU A CA 1
ATOM 883 C C . LEU A 1 108 ? -5.934 2.471 10.225 1.00 94.44 108 LEU A C 1
ATOM 885 O O . LEU A 1 108 ? -5.756 2.666 11.423 1.00 94.44 108 LEU A O 1
ATOM 889 N N . ALA A 1 109 ? -5.175 1.637 9.509 1.00 95.25 109 ALA A N 1
ATOM 890 C CA . ALA A 1 109 ? -4.054 0.896 10.080 1.00 95.25 109 ALA A CA 1
ATOM 891 C C . ALA A 1 109 ? -3.003 1.825 10.712 1.00 95.25 109 ALA A C 1
ATOM 893 O O . ALA A 1 109 ? -2.632 1.628 11.868 1.00 95.25 109 ALA A O 1
ATOM 894 N N . GLU A 1 110 ? -2.572 2.874 10.003 1.00 95.44 110 GLU A N 1
ATOM 895 C CA . GLU A 1 110 ? -1.640 3.860 10.566 1.00 95.44 110 GLU A CA 1
ATOM 896 C C . GLU A 1 110 ? -2.230 4.599 11.760 1.00 95.44 110 GLU A C 1
ATOM 898 O O . GLU A 1 110 ? -1.559 4.753 12.770 1.00 95.44 110 GLU A O 1
ATOM 903 N N . HIS A 1 111 ? -3.494 5.023 11.688 1.00 94.50 111 HIS A N 1
ATOM 904 C CA . HIS A 1 111 ? -4.127 5.716 12.807 1.00 94.50 111 HIS A CA 1
ATOM 905 C C . HIS A 1 111 ? -4.133 4.860 14.080 1.00 94.50 111 HIS A C 1
ATOM 907 O O . HIS A 1 111 ? -3.748 5.350 15.141 1.00 94.50 111 HIS A O 1
ATOM 913 N N . PHE A 1 112 ? -4.480 3.576 13.966 1.00 95.38 112 PHE A N 1
ATOM 914 C CA . PHE A 1 112 ? -4.413 2.644 15.092 1.00 95.38 112 PHE A CA 1
ATOM 915 C C . PHE A 1 112 ? -2.981 2.438 15.587 1.00 95.38 112 PHE A C 1
ATOM 917 O O . PHE A 1 112 ? -2.750 2.375 16.792 1.00 95.38 112 PHE A O 1
ATOM 924 N N . HIS A 1 113 ? -2.016 2.345 14.672 1.00 95.00 113 HIS A N 1
ATOM 925 C CA . HIS A 1 113 ? -0.624 2.128 15.036 1.00 95.00 113 HIS A CA 1
ATOM 926 C C . HIS A 1 113 ? -0.003 3.336 15.744 1.00 95.00 113 HIS A C 1
ATOM 928 O O . HIS A 1 113 ? 0.537 3.179 16.836 1.00 95.00 113 HIS A O 1
ATOM 934 N N . SER A 1 114 ? -0.107 4.532 15.159 1.00 93.31 114 SER A N 1
ATOM 935 C CA . SER A 1 114 ? 0.501 5.754 15.693 1.00 93.31 114 SER A CA 1
ATOM 936 C C . SER A 1 114 ? -0.094 6.168 17.038 1.00 93.31 114 SER A C 1
ATOM 938 O O . SER A 1 114 ? 0.627 6.691 17.880 1.00 93.31 114 SER A O 1
ATOM 940 N N . ASN A 1 115 ? -1.385 5.905 17.265 1.00 94.00 115 ASN A N 1
ATOM 941 C CA . ASN A 1 115 ? -2.067 6.242 18.519 1.00 94.00 115 ASN A CA 1
ATOM 942 C C . ASN A 1 115 ? -2.097 5.080 19.527 1.00 94.00 115 ASN A C 1
ATOM 944 O O . ASN A 1 115 ? -2.736 5.193 20.567 1.00 94.00 115 ASN A O 1
ATOM 948 N N . SER A 1 116 ? -1.422 3.959 19.240 1.00 94.62 116 SER A N 1
ATOM 949 C CA . SER A 1 116 ? -1.404 2.764 20.103 1.00 94.62 116 SER A CA 1
ATOM 950 C C . SER A 1 116 ? -2.802 2.256 20.503 1.00 94.62 116 SER A C 1
ATOM 952 O O . SER A 1 116 ? -3.008 1.761 21.617 1.00 94.62 116 SER A O 1
ATOM 954 N N . LEU A 1 117 ? -3.767 2.361 19.582 1.00 94.25 117 LEU A N 1
ATOM 955 C CA . LEU A 1 117 ? -5.143 1.928 19.819 1.00 94.25 117 LEU A CA 1
ATOM 956 C C . LEU A 1 117 ? -5.220 0.405 19.940 1.00 94.25 117 LEU A C 1
ATOM 958 O O . LEU A 1 117 ? -4.505 -0.342 19.263 1.00 94.25 117 LEU A O 1
ATOM 962 N N . GLN A 1 118 ? -6.113 -0.058 20.811 1.00 91.94 118 GLN A N 1
ATOM 963 C CA . GLN A 1 118 ? -6.295 -1.479 21.075 1.00 91.94 118 GLN A CA 1
ATOM 964 C C . GLN A 1 118 ? -7.258 -2.106 20.066 1.00 91.94 118 GLN A C 1
ATOM 966 O O . GLN A 1 118 ? -8.274 -1.525 19.693 1.00 91.94 118 GLN A O 1
ATOM 971 N N . PHE A 1 119 ? -6.932 -3.325 19.647 1.00 92.50 119 PHE A N 1
ATOM 972 C CA . PHE A 1 119 ? -7.827 -4.166 18.864 1.00 92.50 119 PHE A CA 1
ATOM 973 C C . PHE A 1 119 ? -8.544 -5.151 19.778 1.00 92.50 119 PHE A C 1
ATOM 975 O O . PHE A 1 119 ? -7.964 -5.629 20.758 1.00 92.50 119 PHE A O 1
ATOM 982 N N . VAL A 1 120 ? -9.768 -5.514 19.402 1.00 89.06 120 VAL A N 1
ATOM 983 C CA . VAL A 1 120 ? -10.526 -6.587 20.052 1.00 89.06 120 VAL A CA 1
ATOM 984 C C . VAL A 1 120 ? -9.694 -7.866 20.028 1.00 89.06 120 VAL A C 1
ATOM 986 O O . VAL A 1 120 ? -9.167 -8.251 18.983 1.00 89.06 120 VAL A O 1
ATOM 989 N N . GLU A 1 121 ? -9.498 -8.466 21.202 1.00 89.06 121 GLU A N 1
ATOM 990 C CA . GLU A 1 121 ? -8.664 -9.664 21.397 1.00 89.06 121 GLU A CA 1
ATOM 991 C C . GLU A 1 121 ? -7.234 -9.553 20.841 1.00 89.06 121 GLU A C 1
ATOM 993 O O . GLU A 1 121 ? -6.587 -10.554 20.537 1.00 89.06 121 GLU A O 1
ATOM 998 N N . ARG A 1 122 ? -6.711 -8.326 20.697 1.00 89.75 122 ARG A N 1
ATOM 999 C CA . ARG A 1 122 ? -5.409 -8.043 20.064 1.00 89.75 122 ARG A CA 1
ATOM 1000 C C . ARG A 1 122 ? -5.325 -8.508 18.602 1.00 89.75 122 ARG A C 1
ATOM 1002 O O . ARG A 1 122 ? -4.233 -8.540 18.029 1.00 89.75 122 ARG A O 1
ATOM 1009 N N . ILE A 1 123 ? -6.460 -8.812 17.971 1.00 91.69 123 ILE A N 1
ATOM 1010 C CA . ILE A 1 123 ? -6.538 -9.214 16.569 1.00 91.69 123 ILE A CA 1
ATOM 1011 C C . ILE A 1 123 ? -6.511 -7.954 15.707 1.00 91.69 123 ILE A C 1
ATOM 1013 O O . ILE A 1 123 ? -7.514 -7.265 15.542 1.00 91.69 123 ILE A O 1
ATOM 1017 N N . LYS A 1 124 ? -5.350 -7.661 15.116 1.00 94.50 124 LYS A N 1
ATOM 1018 C CA . LYS A 1 124 ? -5.108 -6.462 14.294 1.00 94.50 124 LYS A CA 1
ATOM 1019 C C . LYS A 1 124 ? -5.727 -6.563 12.899 1.00 94.50 124 LYS A C 1
ATOM 1021 O O . LYS A 1 124 ? -5.034 -6.476 11.885 1.00 94.50 124 LYS A O 1
ATOM 1026 N N . TYR A 1 125 ? -7.027 -6.815 12.842 1.00 93.19 125 TYR A N 1
ATOM 1027 C CA . TYR A 1 125 ? -7.798 -6.941 11.614 1.00 93.19 125 TYR A CA 1
ATOM 1028 C C . TYR A 1 125 ? -8.481 -5.615 11.271 1.00 93.19 125 TYR A C 1
ATOM 1030 O O . TYR A 1 125 ? -9.192 -5.038 12.088 1.00 93.19 125 TYR A O 1
ATOM 1038 N N . VAL A 1 126 ? -8.295 -5.148 10.036 1.00 92.31 126 VAL A N 1
ATOM 1039 C CA . VAL A 1 126 ? -8.936 -3.932 9.517 1.00 92.31 126 VAL A CA 1
ATOM 1040 C C . VAL A 1 126 ? -10.080 -4.322 8.577 1.00 92.31 126 VAL A C 1
ATOM 1042 O O . VAL A 1 126 ? -9.855 -4.912 7.521 1.00 92.31 126 VAL A O 1
ATOM 1045 N N . GLY A 1 127 ? -11.323 -4.012 8.956 1.00 89.06 127 GLY A N 1
ATOM 1046 C CA . GLY A 1 127 ? -12.538 -4.276 8.170 1.00 89.06 127 GLY A CA 1
ATOM 1047 C C . GLY A 1 127 ? -12.820 -3.196 7.115 1.00 89.06 127 GLY A C 1
ATOM 1048 O O . GLY A 1 127 ? -12.698 -2.009 7.386 1.00 89.06 127 GLY A O 1
ATOM 1049 N N . CYS A 1 128 ? -13.193 -3.589 5.889 1.00 85.44 128 CYS A N 1
ATOM 1050 C CA . CYS A 1 128 ? -13.485 -2.701 4.753 1.00 85.44 128 CYS A CA 1
ATOM 1051 C C . CYS A 1 128 ? -14.421 -3.405 3.766 1.00 85.44 128 CYS A C 1
ATOM 1053 O O . CYS A 1 128 ? -14.487 -4.631 3.719 1.00 85.44 128 CYS A O 1
ATOM 1055 N N . SER A 1 129 ? -15.100 -2.619 2.931 1.00 83.19 129 SER A N 1
ATOM 1056 C CA . SER A 1 129 ? -16.151 -3.091 2.019 1.00 83.19 129 SER A CA 1
ATOM 1057 C C . SER A 1 129 ? -15.665 -3.921 0.824 1.00 83.19 129 SER A C 1
ATOM 1059 O O . SER A 1 129 ? -16.473 -4.604 0.193 1.00 83.19 129 SER A O 1
ATOM 1061 N N . LYS A 1 130 ? -14.369 -3.872 0.495 1.00 83.44 130 LYS A N 1
ATOM 1062 C CA . LYS A 1 130 ? -13.740 -4.620 -0.605 1.00 83.44 130 LYS A CA 1
ATOM 1063 C C . LYS A 1 130 ? -12.490 -5.361 -0.109 1.00 83.44 130 LYS A C 1
ATOM 1065 O O . LYS A 1 130 ? -11.916 -4.926 0.892 1.00 83.44 130 LYS A O 1
ATOM 1070 N N . PRO A 1 131 ? -12.068 -6.447 -0.791 1.00 86.38 131 PRO A N 1
ATOM 1071 C CA . PRO A 1 131 ? -10.759 -7.062 -0.575 1.00 86.38 131 PRO A CA 1
ATOM 1072 C C . PRO A 1 131 ? -9.634 -6.043 -0.755 1.00 86.38 131 PRO A C 1
ATOM 1074 O O . PRO A 1 131 ? -9.814 -5.039 -1.451 1.00 86.38 131 PRO A O 1
ATOM 1077 N N . SER A 1 132 ? -8.473 -6.323 -0.170 1.00 90.94 132 SER A N 1
ATOM 1078 C CA . SER A 1 132 ? -7.351 -5.397 -0.245 1.00 90.94 132 SER A CA 1
ATOM 1079 C C . SER A 1 132 ? -6.833 -5.256 -1.671 1.00 90.94 132 SER A C 1
ATOM 1081 O O . SER A 1 132 ? -6.717 -6.219 -2.433 1.00 90.94 132 SER A O 1
ATOM 1083 N N . CYS A 1 133 ? -6.513 -4.013 -2.004 1.00 91.94 133 CYS A N 1
ATOM 1084 C CA . CYS A 1 133 ? -5.762 -3.637 -3.191 1.00 91.94 133 CYS A CA 1
ATOM 1085 C C . CYS A 1 133 ? -4.317 -4.164 -3.074 1.00 91.94 133 CYS A C 1
ATOM 1087 O O . CYS A 1 133 ? -3.819 -4.323 -1.957 1.00 91.94 133 CYS A O 1
ATOM 1089 N N . TYR A 1 134 ? -3.621 -4.419 -4.192 1.00 92.88 134 TYR A N 1
ATOM 1090 C CA . TYR A 1 134 ? -2.254 -4.965 -4.148 1.00 92.88 134 TYR A CA 1
ATOM 1091 C C . TYR A 1 134 ? -1.297 -4.086 -3.322 1.00 92.88 134 TYR A C 1
ATOM 1093 O O . TYR A 1 134 ? -0.617 -4.584 -2.427 1.00 92.88 134 TYR A O 1
ATOM 1101 N N . CYS A 1 135 ? -1.326 -2.762 -3.521 1.00 93.50 135 CYS A N 1
ATOM 1102 C CA . CYS A 1 135 ? -0.508 -1.825 -2.745 1.00 93.50 135 CYS A CA 1
ATOM 1103 C C . CYS A 1 135 ? -0.887 -1.799 -1.255 1.00 93.50 135 CYS A C 1
ATOM 1105 O O . CYS A 1 135 ? 0.006 -1.805 -0.413 1.00 93.50 135 CYS A O 1
ATOM 1107 N N . CYS A 1 136 ? -2.182 -1.826 -0.911 1.00 94.25 136 CYS A N 1
ATOM 1108 C CA . CYS A 1 136 ? -2.628 -1.906 0.485 1.00 94.25 136 CYS A CA 1
ATOM 1109 C C . CYS A 1 136 ? -2.178 -3.208 1.154 1.00 94.25 136 CYS A C 1
ATOM 1111 O O . CYS A 1 136 ? -1.694 -3.185 2.282 1.00 94.25 136 CYS A O 1
ATOM 1113 N N . SER A 1 137 ? -2.303 -4.336 0.451 1.00 95.25 137 SER A N 1
ATOM 1114 C CA . SER A 1 137 ? -1.887 -5.649 0.947 1.00 95.25 137 SER A CA 1
ATOM 1115 C C . SER A 1 137 ? -0.382 -5.691 1.221 1.00 95.25 137 SER A C 1
ATOM 1117 O O . SER A 1 137 ? 0.030 -6.129 2.294 1.00 95.25 137 SER A O 1
ATOM 1119 N N . LEU A 1 138 ? 0.441 -5.176 0.298 1.00 95.56 138 LEU A N 1
ATOM 1120 C CA . LEU A 1 138 ? 1.886 -5.079 0.505 1.00 95.56 138 LEU A CA 1
ATOM 1121 C C . LEU A 1 138 ? 2.250 -4.113 1.635 1.00 95.56 138 LEU A C 1
ATOM 1123 O O . LEU A 1 138 ? 3.138 -4.427 2.426 1.00 95.56 138 LEU A O 1
ATOM 1127 N N . TYR A 1 139 ? 1.563 -2.973 1.736 1.00 95.88 139 TYR A N 1
ATOM 1128 C CA . TYR A 1 139 ? 1.794 -2.021 2.818 1.00 95.88 139 TYR A CA 1
ATOM 1129 C C . TYR A 1 139 ? 1.547 -2.682 4.174 1.00 95.88 139 TYR A C 1
ATOM 1131 O O . TYR A 1 139 ? 2.457 -2.747 4.991 1.00 95.88 139 TYR A O 1
ATOM 1139 N N . LEU A 1 140 ? 0.363 -3.271 4.380 1.00 96.00 140 LEU A N 1
ATOM 1140 C CA . LEU A 1 140 ? 0.008 -3.957 5.628 1.00 96.00 140 LEU A CA 1
ATOM 1141 C C . LEU A 1 140 ? 0.934 -5.141 5.939 1.00 96.00 140 LEU A C 1
ATOM 1143 O O . LEU A 1 140 ? 1.239 -5.378 7.104 1.00 96.00 140 LEU A O 1
ATOM 1147 N N . ARG A 1 141 ? 1.419 -5.853 4.912 1.00 96.38 141 ARG A N 1
ATOM 1148 C CA . ARG A 1 141 ? 2.374 -6.965 5.054 1.00 96.38 141 ARG A CA 1
ATOM 1149 C C . ARG A 1 141 ? 3.721 -6.517 5.606 1.00 96.38 141 ARG A C 1
ATOM 1151 O O . ARG A 1 141 ? 4.330 -7.251 6.377 1.00 96.38 141 ARG A O 1
ATOM 1158 N N . TYR A 1 142 ? 4.215 -5.367 5.161 1.00 97.19 142 TYR A N 1
ATOM 1159 C CA . TYR A 1 142 ? 5.539 -4.868 5.539 1.00 97.19 142 TYR A CA 1
ATOM 1160 C C . TYR A 1 142 ? 5.519 -3.844 6.667 1.00 97.19 142 TYR A C 1
ATOM 1162 O O . TYR A 1 142 ? 6.581 -3.460 7.164 1.00 97.19 142 TYR A O 1
ATOM 1170 N N . HIS A 1 143 ? 4.325 -3.435 7.075 1.00 96.94 143 HIS A N 1
ATOM 1171 C CA . HIS A 1 143 ? 4.098 -2.533 8.178 1.00 96.94 143 HIS A CA 1
ATOM 1172 C C . HIS A 1 143 ? 4.464 -3.200 9.527 1.00 96.94 143 HIS A C 1
ATOM 1174 O O . HIS A 1 143 ? 4.019 -4.318 9.798 1.00 96.94 143 HIS A O 1
ATOM 1180 N N . PRO A 1 144 ? 5.214 -2.524 10.423 1.00 95.44 144 PRO A N 1
ATOM 1181 C CA . PRO A 1 144 ? 5.690 -3.088 11.698 1.00 95.44 144 PRO A CA 1
ATOM 1182 C C . PRO A 1 144 ? 4.572 -3.428 12.696 1.00 95.44 144 PRO A C 1
ATOM 1184 O O . PRO A 1 144 ? 4.761 -4.196 13.633 1.00 95.44 144 PRO A O 1
ATOM 1187 N N . GLY A 1 145 ? 3.382 -2.872 12.485 1.00 94.12 145 GLY A N 1
ATOM 1188 C CA . GLY A 1 145 ? 2.182 -3.154 13.265 1.00 94.12 145 GLY A CA 1
ATOM 1189 C C . GLY A 1 145 ? 1.694 -4.609 13.218 1.00 94.12 145 GLY A C 1
ATOM 1190 O O . GLY A 1 145 ? 0.884 -4.948 14.073 1.00 94.12 145 GLY A O 1
ATOM 1191 N N . ASN A 1 146 ? 2.184 -5.470 12.315 1.00 93.62 146 ASN A N 1
ATOM 1192 C CA . ASN A 1 146 ? 1.780 -6.884 12.193 1.00 93.62 146 ASN A CA 1
ATOM 1193 C C . ASN A 1 146 ? 0.257 -7.062 12.036 1.00 93.62 146 ASN A C 1
ATOM 1195 O O . ASN A 1 146 ? -0.394 -7.747 12.825 1.00 93.62 146 ASN A O 1
ATOM 1199 N N . PHE A 1 147 ? -0.319 -6.394 11.035 1.00 96.38 147 PHE A N 1
ATOM 1200 C CA . PHE A 1 147 ? -1.749 -6.478 10.742 1.00 96.38 147 PHE A CA 1
ATOM 1201 C C . PHE A 1 147 ? -2.131 -7.829 10.130 1.00 96.38 147 PHE A C 1
ATOM 1203 O O . PHE A 1 147 ? -1.367 -8.426 9.369 1.00 96.38 147 PHE A O 1
ATOM 1210 N N . VAL A 1 148 ? -3.353 -8.281 10.413 1.00 95.12 148 VAL A N 1
ATOM 1211 C CA . VAL A 1 148 ? -3.928 -9.460 9.761 1.00 95.12 148 VAL A CA 1
ATOM 1212 C C . VAL A 1 148 ? -4.151 -9.141 8.288 1.00 95.12 148 VAL A C 1
ATOM 1214 O O . VAL A 1 148 ? -4.880 -8.210 7.934 1.00 95.12 148 VAL A O 1
ATOM 1217 N N . LEU A 1 149 ? -3.529 -9.933 7.418 1.00 93.56 149 LEU A N 1
ATOM 1218 C CA . LEU A 1 149 ? -3.702 -9.790 5.982 1.00 93.56 149 LEU A CA 1
ATOM 1219 C C . LEU A 1 149 ? -5.055 -10.336 5.549 1.00 93.56 149 LEU A C 1
ATOM 1221 O O . LEU A 1 149 ? -5.480 -11.418 5.949 1.00 93.56 149 LEU A O 1
ATOM 1225 N N . ARG A 1 150 ? -5.710 -9.582 4.676 1.00 90.25 150 ARG A N 1
ATOM 1226 C CA . ARG A 1 150 ? -6.976 -9.973 4.067 1.00 90.25 150 ARG A CA 1
ATOM 1227 C C . ARG A 1 150 ? -6.765 -10.522 2.665 1.00 90.25 150 ARG A C 1
ATOM 1229 O O . ARG A 1 150 ? -5.713 -10.262 2.070 1.00 90.25 150 ARG A O 1
ATOM 1236 N N . PRO A 1 151 ? -7.772 -11.214 2.101 1.00 87.25 151 PRO A N 1
ATOM 1237 C CA . PRO A 1 151 ? -7.765 -11.549 0.688 1.00 87.25 151 PRO A CA 1
ATOM 1238 C C . PRO A 1 151 ? -7.444 -10.309 -0.150 1.00 87.25 151 PRO A C 1
ATOM 1240 O O . PRO A 1 151 ? -8.057 -9.250 0.014 1.00 87.25 151 PRO A O 1
ATOM 1243 N N . CYS A 1 152 ? -6.452 -10.447 -1.021 1.00 85.69 152 CYS A N 1
ATOM 1244 C CA . CYS A 1 152 ? -6.068 -9.430 -1.982 1.00 85.69 152 CYS A CA 1
ATOM 1245 C C . CYS A 1 152 ? -6.701 -9.803 -3.320 1.00 85.69 152 CYS A C 1
ATOM 1247 O O . CYS A 1 152 ? -6.524 -10.927 -3.784 1.00 85.69 152 CYS A O 1
ATOM 1249 N N . HIS A 1 153 ? -7.429 -8.883 -3.954 1.00 79.56 153 HIS A N 1
ATOM 1250 C CA . HIS A 1 153 ? -8.004 -9.160 -5.276 1.00 79.56 153 HIS A CA 1
ATOM 1251 C C . HIS A 1 153 ? -6.943 -9.094 -6.399 1.00 79.56 153 HIS A C 1
ATOM 1253 O O . HIS A 1 153 ? -7.277 -9.278 -7.561 1.00 79.56 153 HIS A O 1
ATOM 1259 N N . GLY A 1 154 ? -5.687 -8.752 -6.081 1.00 76.31 154 GLY A N 1
ATOM 1260 C CA . GLY A 1 154 ? -4.544 -8.776 -7.004 1.00 76.31 154 GLY A CA 1
ATOM 1261 C C . GLY A 1 154 ? -4.393 -7.564 -7.929 1.00 76.31 154 GLY A C 1
ATOM 1262 O O . GLY A 1 154 ? -3.310 -7.344 -8.460 1.00 76.31 154 GLY A O 1
ATOM 1263 N N . ASN A 1 155 ? -5.423 -6.730 -8.101 1.00 76.75 155 ASN A N 1
ATOM 1264 C CA . ASN A 1 155 ? -5.321 -5.582 -9.011 1.00 76.75 155 ASN A CA 1
ATOM 1265 C C . ASN A 1 155 ? -4.352 -4.541 -8.444 1.00 76.75 155 ASN A C 1
ATOM 1267 O O . ASN A 1 155 ? -4.517 -4.036 -7.324 1.00 76.75 155 ASN A O 1
ATOM 1271 N N . VAL A 1 156 ? -3.375 -4.185 -9.270 1.00 77.38 156 VAL A N 1
ATOM 1272 C CA . VAL A 1 156 ? -2.490 -3.049 -9.050 1.00 77.38 156 VAL A CA 1
ATOM 1273 C C . VAL A 1 156 ? -3.290 -1.792 -9.355 1.00 77.38 156 VAL A C 1
ATOM 1275 O O . VAL A 1 156 ? -3.630 -1.535 -10.505 1.00 77.38 156 VAL A O 1
ATOM 1278 N N . TRP A 1 157 ? -3.611 -1.013 -8.326 1.00 76.06 157 TRP A N 1
ATOM 1279 C CA . TRP A 1 157 ? -4.236 0.295 -8.488 1.00 76.06 157 TRP A CA 1
ATOM 1280 C C . TRP A 1 157 ? -3.139 1.356 -8.508 1.00 76.06 157 TRP A C 1
ATOM 1282 O O . TRP A 1 157 ? -2.642 1.724 -7.445 1.00 76.06 157 TRP A O 1
ATOM 1292 N N . PRO A 1 158 ? -2.756 1.896 -9.679 1.00 71.75 158 PRO A N 1
ATOM 1293 C CA . PRO A 1 158 ? -1.630 2.823 -9.759 1.00 71.75 158 PRO A CA 1
ATOM 1294 C C . PRO A 1 158 ? -1.950 4.186 -9.124 1.00 71.75 158 PRO A C 1
ATOM 1296 O O . PRO A 1 158 ? -1.057 4.991 -8.877 1.00 71.75 158 PRO A O 1
ATOM 1299 N N . ARG A 1 159 ? -3.238 4.446 -8.855 1.00 84.75 159 ARG A N 1
ATOM 1300 C CA . ARG A 1 159 ? -3.733 5.571 -8.056 1.00 84.75 159 ARG A CA 1
ATOM 1301 C C . ARG A 1 159 ? -3.697 5.204 -6.574 1.00 84.75 159 ARG A C 1
ATOM 1303 O O . ARG A 1 159 ? -4.723 4.858 -5.982 1.00 84.75 159 ARG A O 1
ATOM 1310 N N . TRP A 1 160 ? -2.507 5.276 -5.998 1.00 89.75 160 TRP A N 1
ATOM 1311 C CA . TRP A 1 160 ? -2.270 4.973 -4.595 1.00 89.75 160 TRP A CA 1
ATOM 1312 C C . TRP A 1 160 ? -1.152 5.860 -4.046 1.00 89.75 160 TRP A C 1
ATOM 1314 O O . TRP A 1 160 ? -0.163 6.113 -4.734 1.00 89.75 160 TRP A O 1
ATOM 1324 N N . ASN A 1 161 ? -1.320 6.333 -2.815 1.00 90.19 161 ASN A N 1
ATOM 1325 C CA . ASN A 1 161 ? -0.328 7.103 -2.077 1.00 90.19 161 ASN A CA 1
ATOM 1326 C C . ASN A 1 161 ? -0.122 6.473 -0.693 1.00 90.19 161 ASN A C 1
ATOM 1328 O O . ASN A 1 161 ? -1.112 6.087 -0.060 1.00 90.19 161 ASN A O 1
ATOM 1332 N N . PRO A 1 162 ? 1.121 6.401 -0.189 1.00 89.50 162 PRO A N 1
ATOM 1333 C CA . PRO A 1 162 ? 1.354 6.002 1.187 1.00 89.50 162 PRO A CA 1
ATOM 1334 C C . PRO A 1 162 ? 0.730 7.002 2.177 1.00 89.50 162 PRO A C 1
ATOM 1336 O O . PRO A 1 162 ? 0.739 8.210 1.925 1.00 89.50 162 PRO A O 1
ATOM 1339 N N . PRO A 1 163 ? 0.223 6.527 3.326 1.00 87.31 163 PRO A N 1
ATOM 1340 C CA . PRO A 1 163 ? -0.521 7.348 4.281 1.00 87.31 163 PRO A CA 1
ATOM 1341 C C . PRO A 1 163 ? 0.300 8.482 4.912 1.00 87.31 163 PRO A C 1
ATOM 1343 O O . PRO A 1 163 ? -0.267 9.523 5.230 1.00 87.31 163 PRO A O 1
ATOM 1346 N N . LEU A 1 164 ? 1.620 8.323 5.045 1.00 84.06 164 LEU A N 1
ATOM 1347 C CA . LEU A 1 164 ? 2.504 9.280 5.727 1.00 84.06 164 LEU A CA 1
ATOM 1348 C C . LEU A 1 164 ? 3.403 10.069 4.756 1.00 84.06 164 LEU A C 1
ATOM 1350 O O . LEU A 1 164 ? 4.515 10.469 5.099 1.00 84.06 164 LEU A O 1
ATOM 1354 N N . MET A 1 165 ? 2.960 10.278 3.512 1.00 81.25 165 MET A N 1
ATOM 1355 C CA . MET A 1 165 ? 3.757 10.991 2.499 1.00 81.25 165 MET A CA 1
ATOM 1356 C C . MET A 1 165 ? 4.010 12.466 2.854 1.00 81.25 165 MET A C 1
ATOM 1358 O O . MET A 1 165 ? 5.026 13.030 2.460 1.00 81.25 165 MET A O 1
ATOM 1362 N N . SER A 1 166 ? 3.092 13.093 3.593 1.00 80.81 166 SER A N 1
ATOM 1363 C CA . SER A 1 166 ? 3.192 14.489 4.037 1.00 80.81 166 SER A CA 1
ATOM 1364 C C . SER A 1 166 ? 4.022 14.673 5.311 1.00 80.81 166 SER A C 1
ATOM 1366 O O . SER A 1 166 ? 4.130 15.796 5.799 1.00 80.81 166 SER A O 1
ATOM 1368 N N . ALA A 1 167 ? 4.588 13.598 5.871 1.00 83.81 167 ALA A N 1
ATOM 1369 C CA . ALA A 1 167 ? 5.396 13.683 7.079 1.00 83.81 167 ALA A CA 1
ATOM 1370 C C . ALA A 1 167 ? 6.662 14.539 6.847 1.00 83.81 167 ALA A C 1
ATOM 1372 O O . ALA A 1 167 ? 7.280 14.445 5.778 1.00 83.81 167 ALA A O 1
ATOM 1373 N N . PRO A 1 168 ? 7.096 15.349 7.834 1.00 86.62 168 PRO A N 1
ATOM 1374 C CA . PRO A 1 168 ? 8.302 16.162 7.709 1.00 86.62 168 PRO A CA 1
ATOM 1375 C C . PRO A 1 168 ? 9.531 15.314 7.369 1.00 86.62 168 PRO A C 1
ATOM 1377 O O . PRO A 1 168 ? 9.730 14.229 7.924 1.00 86.62 168 PRO A O 1
ATOM 1380 N N . LYS A 1 169 ? 10.395 15.806 6.474 1.00 87.38 169 LYS A N 1
ATOM 1381 C CA . LYS A 1 169 ? 11.637 15.100 6.121 1.00 87.38 169 LYS A CA 1
ATOM 1382 C C . LYS A 1 169 ? 12.485 14.866 7.374 1.00 87.38 169 LYS A C 1
ATOM 1384 O O . LYS A 1 169 ? 12.735 15.789 8.136 1.00 87.38 169 LYS A O 1
ATOM 1389 N N . GLY A 1 170 ? 12.943 13.629 7.560 1.00 88.19 170 GLY A N 1
ATOM 1390 C CA . GLY A 1 170 ? 13.771 13.234 8.705 1.00 88.19 170 GLY A CA 1
ATOM 1391 C C . GLY A 1 170 ? 12.995 12.802 9.955 1.00 88.19 170 GLY A C 1
ATOM 1392 O O . GLY A 1 170 ? 13.614 12.223 10.849 1.00 88.19 170 GLY A O 1
ATOM 1393 N N . SER A 1 171 ? 11.672 13.002 9.988 1.00 92.06 171 SER A N 1
ATOM 1394 C CA . SER A 1 171 ? 10.795 12.522 11.067 1.00 92.06 171 SER A CA 1
ATOM 1395 C C . SER A 1 171 ? 10.779 10.992 11.181 1.00 92.06 171 SER A C 1
ATOM 1397 O O . SER A 1 171 ? 11.185 10.273 10.258 1.00 92.06 171 SER A O 1
ATOM 1399 N N . VAL A 1 172 ? 10.312 10.487 12.324 1.00 91.69 172 VAL A N 1
ATOM 1400 C CA . VAL A 1 172 ? 10.158 9.044 12.566 1.00 91.69 172 VAL A CA 1
ATOM 1401 C C . VAL A 1 172 ? 9.135 8.455 11.593 1.00 91.69 172 VAL A C 1
ATOM 1403 O O . VAL A 1 172 ? 9.383 7.411 10.999 1.00 91.69 172 VAL A O 1
ATOM 1406 N N . GLU A 1 173 ? 8.051 9.177 11.335 1.00 91.06 173 GLU A N 1
ATOM 1407 C CA . GLU A 1 173 ? 6.982 8.836 10.398 1.00 91.06 173 GLU A CA 1
ATOM 1408 C C . GLU A 1 173 ? 7.504 8.759 8.959 1.00 91.06 173 GLU A C 1
ATOM 1410 O O . GLU A 1 173 ? 7.195 7.817 8.228 1.00 91.06 173 GLU A O 1
ATOM 1415 N N . ALA A 1 174 ? 8.352 9.712 8.553 1.00 90.25 174 ALA A N 1
ATOM 1416 C CA . ALA A 1 174 ? 8.981 9.685 7.235 1.00 90.25 174 ALA A CA 1
ATOM 1417 C C . ALA A 1 174 ? 9.941 8.494 7.081 1.00 90.25 174 ALA A C 1
ATOM 1419 O O . ALA A 1 174 ? 9.997 7.888 6.008 1.00 90.25 174 ALA A O 1
ATOM 1420 N N . LYS A 1 175 ? 10.685 8.140 8.140 1.00 92.94 175 LYS A N 1
ATOM 1421 C CA . LYS A 1 175 ? 11.555 6.952 8.153 1.00 92.94 175 LYS A CA 1
ATOM 1422 C C . LYS A 1 175 ? 10.731 5.666 8.075 1.00 92.94 175 LYS A C 1
ATOM 1424 O O . LYS A 1 175 ? 10.984 4.867 7.181 1.00 92.94 175 LYS A O 1
ATOM 1429 N N . HIS A 1 176 ? 9.707 5.521 8.916 1.00 93.75 176 HIS A N 1
ATOM 1430 C CA . HIS A 1 176 ? 8.762 4.397 8.898 1.00 93.75 176 HIS A CA 1
ATOM 1431 C C . HIS A 1 176 ? 8.164 4.184 7.510 1.00 93.75 176 HIS A C 1
ATOM 1433 O O . HIS A 1 176 ? 8.271 3.100 6.939 1.00 93.75 176 HIS A O 1
ATOM 1439 N N . ASN A 1 177 ? 7.615 5.247 6.919 1.00 92.19 177 ASN A N 1
ATOM 1440 C CA . ASN A 1 177 ? 7.004 5.179 5.599 1.00 92.19 177 ASN A CA 1
ATOM 1441 C C . ASN A 1 177 ? 8.016 4.750 4.528 1.00 92.19 177 ASN A C 1
ATOM 1443 O O . ASN A 1 177 ? 7.743 3.872 3.712 1.00 92.19 177 ASN A O 1
ATOM 1447 N N . ARG A 1 178 ? 9.223 5.326 4.555 1.00 93.50 178 ARG A N 1
ATOM 1448 C CA . ARG A 1 178 ? 10.310 4.953 3.643 1.00 93.50 178 ARG A CA 1
ATOM 1449 C C . ARG A 1 178 ? 10.696 3.480 3.788 1.00 93.50 178 ARG A C 1
ATOM 1451 O O . ARG A 1 178 ? 10.901 2.813 2.777 1.00 93.50 178 ARG A O 1
ATOM 1458 N N . ASP A 1 179 ? 10.786 2.972 5.010 1.00 95.50 179 ASP A N 1
ATOM 1459 C CA . ASP A 1 179 ? 11.213 1.598 5.271 1.00 95.50 179 ASP A CA 1
ATOM 1460 C C . ASP A 1 179 ? 10.164 0.584 4.786 1.00 95.50 179 ASP A C 1
ATOM 1462 O O . ASP A 1 179 ? 10.518 -0.416 4.152 1.00 95.50 179 ASP A O 1
ATOM 1466 N N . VAL A 1 180 ? 8.871 0.872 4.987 1.00 96.31 180 VAL A N 1
ATOM 1467 C CA . VAL A 1 180 ? 7.769 0.073 4.424 1.00 96.31 180 VAL A CA 1
ATOM 1468 C C . VAL A 1 180 ? 7.800 0.119 2.894 1.00 96.31 180 VAL A C 1
ATOM 1470 O O . VAL A 1 180 ? 7.792 -0.930 2.246 1.00 96.31 180 VAL A O 1
ATOM 1473 N N . LEU A 1 181 ? 7.914 1.310 2.298 1.00 94.44 181 LEU A N 1
ATOM 1474 C CA . LEU A 1 181 ? 7.952 1.479 0.841 1.00 94.44 181 LEU A CA 1
ATOM 1475 C C . LEU A 1 181 ? 9.146 0.772 0.196 1.00 94.44 181 LEU A C 1
ATOM 1477 O O . LEU A 1 181 ? 8.987 0.164 -0.858 1.00 94.44 181 LEU A O 1
ATOM 1481 N N . ASN A 1 182 ? 10.324 0.790 0.820 1.00 95.19 182 ASN A N 1
ATOM 1482 C CA . ASN A 1 182 ? 11.495 0.077 0.312 1.00 95.19 182 ASN A CA 1
ATOM 1483 C C . ASN A 1 182 ? 11.253 -1.439 0.248 1.00 95.19 182 ASN A C 1
ATOM 1485 O O . ASN A 1 182 ? 11.583 -2.073 -0.758 1.00 95.19 182 ASN A O 1
ATOM 1489 N N . LYS A 1 183 ? 10.620 -2.019 1.279 1.00 96.88 183 LYS A N 1
ATOM 1490 C CA . LYS A 1 183 ? 10.232 -3.439 1.280 1.00 96.88 183 LYS A CA 1
ATOM 1491 C C . LYS A 1 183 ? 9.178 -3.739 0.213 1.00 96.88 183 LYS A C 1
ATOM 1493 O O . LYS A 1 183 ? 9.294 -4.742 -0.490 1.00 96.88 183 LYS A O 1
ATOM 1498 N N . MET A 1 184 ? 8.193 -2.853 0.041 1.00 95.12 184 MET A N 1
ATOM 1499 C CA . MET A 1 184 ? 7.200 -2.969 -1.032 1.00 95.12 184 MET A CA 1
ATOM 1500 C C . MET A 1 184 ? 7.860 -2.929 -2.413 1.00 95.12 184 MET A C 1
ATOM 1502 O O . MET A 1 184 ? 7.577 -3.787 -3.239 1.00 95.12 184 MET A O 1
ATOM 1506 N N . ILE A 1 185 ? 8.769 -1.982 -2.664 1.00 92.56 185 ILE A N 1
ATOM 1507 C CA . ILE A 1 185 ? 9.497 -1.863 -3.936 1.00 92.56 185 ILE A CA 1
ATOM 1508 C C . ILE A 1 185 ? 10.306 -3.134 -4.213 1.00 92.56 185 ILE A C 1
ATOM 1510 O O . ILE A 1 185 ? 10.286 -3.629 -5.338 1.00 92.56 185 ILE A O 1
ATOM 1514 N N . ALA A 1 186 ? 10.982 -3.693 -3.205 1.00 93.44 186 ALA A N 1
ATOM 1515 C CA . ALA A 1 186 ? 11.710 -4.951 -3.352 1.00 93.44 186 ALA A CA 1
ATOM 1516 C C . ALA A 1 186 ? 10.783 -6.125 -3.720 1.00 93.44 186 ALA A C 1
ATOM 1518 O O . ALA A 1 186 ? 11.129 -6.931 -4.582 1.00 93.44 186 ALA A O 1
ATOM 1519 N N . HIS A 1 187 ? 9.592 -6.197 -3.116 1.00 94.38 187 HIS A N 1
ATOM 1520 C CA . HIS A 1 187 ? 8.580 -7.201 -3.455 1.00 94.38 187 HIS A CA 1
ATOM 1521 C C . HIS A 1 187 ? 8.062 -7.025 -4.883 1.00 94.38 187 HIS A C 1
ATOM 1523 O O . HIS A 1 187 ? 8.048 -7.977 -5.650 1.00 94.38 187 HIS A O 1
ATOM 1529 N N . ILE A 1 188 ? 7.698 -5.797 -5.259 1.00 91.56 188 ILE A N 1
ATOM 1530 C CA . ILE A 1 188 ? 7.186 -5.477 -6.596 1.00 91.56 188 ILE A CA 1
ATOM 1531 C C . ILE A 1 188 ? 8.217 -5.834 -7.666 1.00 91.56 188 ILE A C 1
ATOM 1533 O O . ILE A 1 188 ? 7.855 -6.414 -8.684 1.00 91.56 188 ILE A O 1
ATOM 1537 N N . ARG A 1 189 ? 9.501 -5.527 -7.435 1.00 91.12 189 ARG A N 1
ATOM 1538 C CA . ARG A 1 189 ? 10.591 -5.927 -8.337 1.00 91.12 189 ARG A CA 1
ATOM 1539 C C . ARG A 1 189 ? 10.629 -7.442 -8.513 1.00 91.12 189 ARG A C 1
ATOM 1541 O O . ARG A 1 189 ? 10.659 -7.910 -9.643 1.00 91.12 189 ARG A O 1
ATOM 1548 N N . ARG A 1 190 ? 10.583 -8.199 -7.413 1.00 90.88 190 ARG A N 1
ATOM 1549 C CA . ARG A 1 190 ? 10.573 -9.667 -7.458 1.00 90.88 190 ARG A CA 1
ATOM 1550 C C . ARG A 1 190 ? 9.387 -10.202 -8.260 1.00 90.88 190 ARG A C 1
ATOM 1552 O O . ARG A 1 190 ? 9.594 -11.015 -9.151 1.00 90.88 190 ARG A O 1
ATOM 1559 N N . ASP A 1 191 ? 8.178 -9.730 -7.970 1.00 89.00 191 ASP A N 1
ATOM 1560 C CA . ASP A 1 191 ? 6.963 -10.171 -8.663 1.00 89.00 191 ASP A CA 1
ATOM 1561 C C . ASP A 1 191 ? 7.000 -9.824 -10.153 1.00 89.00 191 ASP A C 1
ATOM 1563 O O . ASP A 1 191 ? 6.559 -10.613 -10.987 1.00 89.00 191 ASP A O 1
ATOM 1567 N N . PHE A 1 192 ? 7.540 -8.653 -10.491 1.00 86.38 192 PHE A N 1
ATOM 1568 C CA . PHE A 1 192 ? 7.704 -8.207 -11.867 1.00 86.38 192 PHE A CA 1
ATOM 1569 C C . PHE A 1 192 ? 8.652 -9.121 -12.649 1.00 86.38 192 PHE A C 1
ATOM 1571 O O . PHE A 1 192 ? 8.265 -9.627 -13.699 1.00 86.38 192 PHE A O 1
ATOM 1578 N N . PHE A 1 193 ? 9.859 -9.379 -12.135 1.00 85.06 193 PHE A N 1
ATOM 1579 C CA . PHE A 1 193 ? 10.815 -10.253 -12.825 1.00 85.06 193 PHE A CA 1
ATOM 1580 C C . PHE A 1 193 ? 10.337 -11.697 -12.882 1.00 85.06 193 PHE A C 1
ATOM 1582 O O . PHE A 1 193 ? 10.422 -12.314 -13.937 1.00 85.06 193 PHE A O 1
ATOM 1589 N N . TYR A 1 194 ? 9.703 -12.191 -11.816 1.00 86.38 194 TYR A N 1
ATOM 1590 C CA . TYR A 1 194 ? 9.064 -13.502 -11.842 1.00 86.38 194 TYR A CA 1
ATOM 1591 C C . TYR A 1 194 ? 8.033 -13.612 -12.975 1.00 86.38 194 TYR A C 1
ATOM 1593 O O . TYR A 1 194 ? 8.015 -14.601 -13.702 1.00 86.38 194 TYR A O 1
ATOM 1601 N N . GLN A 1 195 ? 7.192 -12.592 -13.176 1.00 83.00 195 GLN A N 1
ATOM 1602 C CA . GLN A 1 195 ? 6.237 -12.586 -14.288 1.00 83.00 195 GLN A CA 1
ATOM 1603 C C . GLN A 1 195 ? 6.925 -12.539 -15.655 1.00 83.00 195 GLN A C 1
ATOM 1605 O O . GLN A 1 195 ? 6.475 -13.220 -16.573 1.00 83.00 195 GLN A O 1
ATOM 1610 N N . ILE A 1 196 ? 8.011 -11.778 -15.797 1.00 80.75 196 ILE A N 1
ATOM 1611 C CA . ILE A 1 196 ? 8.783 -11.729 -17.045 1.00 80.75 196 ILE A CA 1
ATOM 1612 C C . ILE A 1 196 ? 9.407 -13.087 -17.363 1.00 80.75 196 ILE A C 1
ATOM 1614 O O . ILE A 1 196 ? 9.284 -13.554 -18.493 1.00 80.75 196 ILE A O 1
ATOM 1618 N N . ASP A 1 197 ? 9.999 -13.759 -16.382 1.00 82.31 197 ASP A N 1
ATOM 1619 C CA . ASP A 1 197 ? 10.595 -15.081 -16.580 1.00 82.31 197 ASP A CA 1
ATOM 1620 C C . ASP A 1 197 ? 9.542 -16.134 -16.946 1.00 82.31 197 ASP A C 1
ATOM 1622 O O . ASP A 1 197 ? 9.766 -16.968 -17.823 1.00 82.31 197 ASP A O 1
ATOM 1626 N N . GLN A 1 198 ? 8.348 -16.055 -16.351 1.00 80.38 198 GLN A N 1
ATOM 1627 C CA . GLN A 1 198 ? 7.214 -16.909 -16.721 1.00 80.38 198 GLN A CA 1
ATOM 1628 C C . GLN A 1 198 ? 6.695 -16.632 -18.139 1.00 80.38 198 GLN A C 1
ATOM 1630 O O . GLN A 1 198 ? 6.201 -17.535 -18.815 1.00 80.38 198 GLN A O 1
ATOM 1635 N N . LEU A 1 199 ? 6.780 -15.388 -18.615 1.00 73.19 199 LEU A N 1
ATOM 1636 C CA . LEU A 1 199 ? 6.452 -15.068 -20.004 1.00 73.19 199 LEU A CA 1
ATOM 1637 C C . LEU A 1 199 ? 7.512 -15.623 -20.960 1.00 73.19 199 LEU A C 1
ATOM 1639 O O . LEU A 1 199 ? 7.158 -16.200 -21.988 1.00 73.19 199 LEU A O 1
ATOM 1643 N N . ARG A 1 200 ? 8.793 -15.521 -20.592 1.00 72.19 200 ARG A N 1
ATOM 1644 C CA . ARG A 1 200 ? 9.912 -16.086 -21.358 1.00 72.19 200 ARG A CA 1
ATOM 1645 C C . ARG A 1 200 ? 9.786 -17.599 -21.510 1.00 72.19 200 ARG A C 1
ATOM 1647 O O . ARG A 1 200 ? 9.839 -18.089 -22.637 1.00 72.19 200 ARG A O 1
ATOM 1654 N N . SER A 1 201 ? 9.525 -18.324 -20.421 1.00 69.56 201 SER A N 1
ATOM 1655 C CA . SER A 1 201 ? 9.382 -19.788 -20.447 1.00 69.56 201 SER A CA 1
ATOM 1656 C C . SER A 1 201 ? 8.214 -20.264 -21.321 1.00 69.56 201 SER A C 1
ATOM 1658 O O . SER A 1 201 ? 8.311 -21.288 -21.996 1.00 69.56 201 SER A O 1
ATOM 1660 N N . ARG A 1 202 ? 7.119 -19.496 -21.377 1.00 64.12 202 ARG A N 1
ATOM 1661 C CA . ARG A 1 202 ? 5.988 -19.770 -22.278 1.00 64.12 202 ARG A CA 1
ATOM 1662 C C . ARG A 1 202 ? 6.337 -19.563 -23.746 1.00 64.12 202 ARG A C 1
ATOM 1664 O O . ARG A 1 202 ? 5.846 -20.315 -24.577 1.00 64.12 202 ARG A O 1
ATOM 1671 N N . THR A 1 203 ? 7.169 -18.573 -24.069 1.00 58.28 203 THR A N 1
ATOM 1672 C CA . THR A 1 203 ? 7.606 -18.330 -25.455 1.00 58.28 203 THR A CA 1
ATOM 1673 C C . THR A 1 203 ? 8.623 -19.350 -25.969 1.00 58.28 203 THR A C 1
ATOM 1675 O O . THR A 1 203 ? 8.735 -19.516 -27.179 1.00 58.28 203 THR A O 1
ATOM 1678 N N . THR A 1 204 ? 9.344 -20.045 -25.084 1.00 58.12 204 THR A N 1
ATOM 1679 C CA . THR A 1 204 ? 10.340 -21.064 -25.462 1.00 58.12 204 THR A CA 1
ATOM 1680 C C . THR A 1 204 ? 9.772 -22.473 -25.626 1.00 58.12 204 THR A C 1
ATOM 1682 O O . THR A 1 204 ? 10.468 -23.330 -26.161 1.00 58.12 204 THR A O 1
ATOM 1685 N N . ASN A 1 205 ? 8.535 -22.736 -25.190 1.00 48.75 205 ASN A N 1
ATOM 1686 C CA . ASN A 1 205 ? 7.890 -24.031 -25.411 1.00 48.75 205 ASN A CA 1
ATOM 1687 C C . ASN A 1 205 ? 7.307 -24.075 -26.837 1.00 48.75 205 ASN A C 1
ATOM 1689 O O . ASN A 1 205 ? 6.400 -23.290 -27.130 1.00 48.75 205 ASN A O 1
ATOM 1693 N N . PRO A 1 206 ? 7.797 -24.954 -27.735 1.00 46.19 206 PRO A N 1
ATOM 1694 C CA . PRO A 1 206 ? 7.201 -25.106 -29.057 1.00 46.19 206 PRO A CA 1
ATOM 1695 C C . PRO A 1 206 ? 5.772 -25.663 -28.923 1.00 46.19 206 PRO A C 1
ATOM 1697 O O . PRO A 1 206 ? 5.481 -26.360 -27.947 1.00 46.19 206 PRO A O 1
ATOM 1700 N N . PRO A 1 207 ? 4.860 -25.361 -29.867 1.00 49.84 207 PRO A N 1
ATOM 1701 C CA . PRO A 1 207 ? 3.531 -25.952 -29.856 1.00 49.84 207 PRO A CA 1
ATOM 1702 C C . PRO A 1 207 ? 3.671 -27.467 -29.987 1.00 49.84 207 PRO A C 1
ATOM 1704 O O . PRO A 1 207 ? 4.312 -27.966 -30.915 1.00 49.84 207 PRO A O 1
ATOM 1707 N N . ASP A 1 208 ? 3.092 -28.169 -29.018 1.00 46.16 208 ASP A N 1
ATOM 1708 C CA . ASP A 1 208 ? 3.098 -29.622 -28.920 1.00 46.16 208 ASP A CA 1
ATOM 1709 C C . ASP A 1 208 ? 2.479 -30.198 -30.200 1.00 46.16 208 ASP A C 1
ATOM 1711 O O . ASP A 1 208 ? 1.268 -30.130 -30.424 1.00 46.16 208 ASP A O 1
ATOM 1715 N N . SER A 1 209 ? 3.335 -30.675 -31.103 1.00 51.25 209 SER A N 1
ATOM 1716 C CA . SER A 1 209 ? 2.921 -31.299 -32.354 1.00 51.25 209 SER A CA 1
ATOM 1717 C C . SER A 1 209 ? 2.525 -32.734 -32.037 1.00 51.25 209 SER A C 1
ATOM 1719 O O . SER A 1 209 ? 3.320 -33.656 -32.189 1.00 51.25 209 SER A O 1
ATOM 1721 N N . SER A 1 210 ? 1.296 -32.914 -31.559 1.00 48.78 210 SER A N 1
ATOM 1722 C CA . SER A 1 210 ? 0.648 -34.223 -31.565 1.00 48.78 210 SER A CA 1
ATOM 1723 C C . SER A 1 210 ? 0.088 -34.464 -32.967 1.00 48.78 210 SER A C 1
ATOM 1725 O O . SER A 1 210 ? -0.874 -33.822 -33.389 1.00 48.78 210 SER A O 1
ATOM 1727 N N . SER A 1 211 ? 0.790 -35.325 -33.710 1.00 43.25 211 SER A N 1
ATOM 1728 C CA . SER A 1 211 ? 0.269 -36.030 -34.890 1.00 43.25 211 SER A CA 1
ATOM 1729 C C . SER A 1 211 ? -0.581 -37.221 -34.465 1.00 43.25 211 SER A C 1
ATOM 1731 O O . SER A 1 211 ? -0.314 -37.755 -33.363 1.00 43.25 211 SER A O 1
#

Foldseek 3Di:
DVVVVVVVVVVVVVVVVVVVVCVVCVVCPVPPDDDDDDWPDFDFQDDDDPCQWPLSVLCVLDDVVCPVVSVVLVCLVCVPPPDNCGVCSNCVSVVDDRTQTADPLQLVLVVCVVVVNADDVNQQEDDDPDADEPVSQLLCVLQPSVHDHTDYPDDHDVSHDHRQPVPDPPDPSNVRSVSSVVSSSNVVSVVVVVVSVVVVVVVPDDPPPDD

pLDDT: mean 83.53, std 11.58, range [43.25, 97.19]

Radius of gyration: 22.28 Å; chains: 1; bounding box: 57×52×60 Å

Secondary structure (DSSP, 8-state):
-HHHHHHHHHHHHHHHHHHHHHHH-THHHHT----PPPPPPPEEPPPP-TT-SHHHHHHHHS-TT-HHHHHHHHHHHHH-TTS-HHHHHHHHHHTS-SEEPPPHHHHHHHHHHHTTPPPGGG------SSPBPHHHHHHHHHSTT-PPPPPB-----SS---TTTTSPTTSHHHHHHHHHHHHHHHHHHHHHHHHHHHHHHHHHS------

Organism: NCBI:txid1314669

InterPro domains:
  IPR027796 OTT_1508-like deaminase [PF14441] (102-163)